Protein AF-A0A7V3UX97-F1 (afdb_monomer)

Radius of gyration: 17.57 Å; Cα contacts (8 Å, |Δi|>4): 467; chains: 1; bounding box: 48×32×50 Å

Foldseek 3Di:
DADLVLLLQLLLQLLLLLLQQLLLLVLCCQLPVNDPDQLVSLLSNLVSQLVSCVRRCVPNVSQLFLLSLVVCCVPPCVSRPPVSSVSNLNSSLNSNLVSLVVSCVVCVVSLCVSQVPDVVRHAAQDQQVCSSLCSQAKAFQGCVQQNGDPRSCVVADLVNLLQLLLVLLVQLSVLLCLLPPPVNPVRPVVVPCSSSVSSVSSSVSCVPSCNGINRLLGLSSHVSSLVVSCVVRNNVCSPPRSVNNRSCSSVPSND

Solvent-accessible surface area (backbone atoms only — not comparable to full-atom values): 12313 Å² total; per-residue (Å²): 130,72,55,70,70,60,28,22,52,28,20,15,52,23,13,19,44,31,34,36,44,31,31,45,38,42,39,37,37,71,55,70,57,74,48,99,47,65,62,59,44,19,44,46,34,10,52,25,42,15,52,18,28,67,74,20,26,93,62,53,63,41,54,52,24,47,32,50,42,50,49,35,27,72,78,36,38,91,82,34,45,64,90,48,46,64,47,45,43,51,12,15,29,52,10,10,34,54,17,32,54,50,48,45,70,74,40,45,69,53,47,52,50,41,27,63,71,36,87,75,59,53,48,66,47,41,91,52,22,50,63,82,40,52,41,41,24,63,41,63,26,16,38,93,78,56,40,66,49,73,74,24,45,71,75,36,47,71,68,55,39,34,50,45,29,25,52,47,20,48,54,52,51,52,47,50,52,52,45,69,33,88,84,40,81,84,33,56,57,92,75,66,42,44,43,52,52,49,8,48,51,50,19,55,41,29,63,66,34,20,62,47,29,48,46,51,49,16,30,25,56,25,53,22,13,16,56,50,37,26,75,73,47,25,31,49,37,39,53,40,16,82,86,64,69,52,54,58,42,45,42,61,30,32,94

Mean predicted aligned error: 2.73 Å

Nearest PDB structures (foldseek):
  1fx8-assembly1_A  TM=9.623E-01  e=8.213E-15  Escherichia coli
  1ldf-assembly1_A  TM=9.628E-01  e=3.311E-14  Escherichia coli
  8amw-assembly1_C  TM=9.244E-01  e=2.716E-12  Homo sapiens
  3c02-assembly1_A  TM=9.271E-01  e=6.269E-10  unclassified
  8ofx-assembly1_A  TM=9.090E-01  e=3.340E-10  Trypanosoma brucei brucei

Sequence (255 aa):
MPSPALVLLAEAMGTYILCFFGPGAVAVAVLVGGHAGLWQVASVWGFAIAIAIYAVGAISGGHLNPAVTLSMAVYRPWACPPRRVPVYVCGQVIGGVLAALTLLVLFEPTCRDFEARHVPPILRGQPGSQLSAMWFGEYFPNPAIYGTDEVAFSKVTPATAFAAEGIGTGILLFSIFALTDPRNRLSPSRYRLEPLFIGFTVSIIISIVGPLTQAGLNPARDFAPRLVAYWAGWGTIAIPGPRGCEWWIYILAPL

pLDDT: mean 96.73, std 3.02, range [77.69, 98.88]

Secondary structure (DSSP, 8-state):
---HHHHHHHHHHHHHHHHHHHHHHHHHHHHH---SSHHHHHHHHHHHHHHHHHHHHHHH----SHHHHHHHHHH-TTTS-GGGHHHHHHHHHHHHHHHHHHHHHHHHHHHHHHHHHSSSPP-TTSTTTHHHHTTTS--SS-HHHH-SSHHHHTTS-HHHHHHHHHHHHHHHHHHHHHHT-TT-TTSGGGGT-HHHHHHHHHHHHHHHHHHHH-----HHHHHHHHHHHIIIIIGGGTTT-TTSS-TTHHHHTT-

Structure (mmCIF, N/CA/C/O backbone):
data_AF-A0A7V3UX97-F1
#
_entry.id   AF-A0A7V3UX97-F1
#
loop_
_atom_site.group_PDB
_atom_site.id
_atom_site.type_symbol
_atom_site.label_atom_id
_atom_site.label_alt_id
_atom_site.label_comp_id
_atom_site.label_asym_id
_atom_site.label_entity_id
_atom_site.label_seq_id
_atom_site.pdbx_PDB_ins_code
_atom_site.Cartn_x
_atom_site.Cartn_y
_atom_site.Cartn_z
_atom_site.occupancy
_atom_site.B_iso_or_equiv
_atom_site.auth_seq_id
_atom_site.auth_comp_id
_atom_site.auth_asym_id
_atom_site.auth_atom_id
_atom_site.pdbx_PDB_model_num
ATOM 1 N N . MET A 1 1 ? 10.689 2.815 -26.417 1.00 77.69 1 MET A N 1
ATOM 2 C CA . MET A 1 1 ? 9.876 3.030 -25.198 1.00 77.69 1 MET A CA 1
ATOM 3 C C . MET A 1 1 ? 8.413 3.127 -25.591 1.00 77.69 1 MET A C 1
ATOM 5 O O . MET A 1 1 ? 8.138 3.836 -26.553 1.00 77.69 1 MET A O 1
ATOM 9 N N . PRO A 1 2 ? 7.496 2.472 -24.866 1.00 91.12 2 PRO A N 1
ATOM 10 C CA . PRO A 1 2 ? 6.059 2.581 -25.118 1.00 91.12 2 PRO A CA 1
ATOM 11 C C .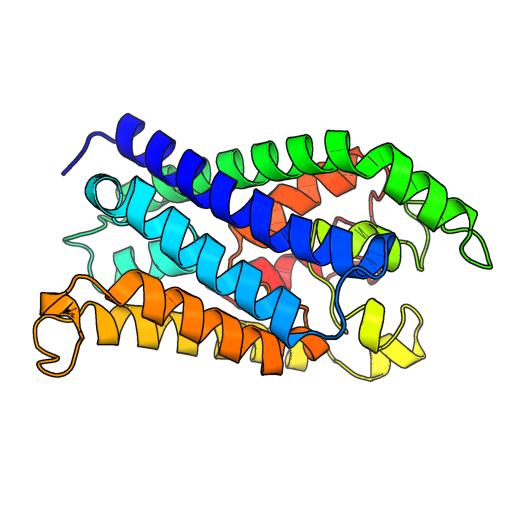 PRO A 1 2 ? 5.521 4.013 -24.995 1.00 91.12 2 PRO A C 1
ATOM 13 O O . PRO A 1 2 ? 6.172 4.889 -24.401 1.00 91.12 2 PRO A O 1
ATOM 16 N N . SER A 1 3 ? 4.343 4.257 -25.577 1.00 96.56 3 SER A N 1
ATOM 17 C CA . SER A 1 3 ? 3.670 5.558 -25.513 1.00 96.56 3 SER A CA 1
ATOM 18 C C . SER A 1 3 ? 3.237 5.887 -24.073 1.00 96.56 3 SER A C 1
ATOM 20 O O . SER A 1 3 ? 2.966 4.969 -23.296 1.00 96.56 3 SER A O 1
ATOM 22 N N . PRO A 1 4 ? 3.150 7.175 -23.686 1.00 97.06 4 PRO A N 1
ATOM 23 C CA . PRO A 1 4 ? 2.702 7.561 -22.345 1.00 97.06 4 PRO A CA 1
ATOM 24 C C . PRO A 1 4 ? 1.322 7.005 -21.972 1.00 97.06 4 PRO A C 1
ATOM 26 O O . PRO A 1 4 ? 1.138 6.557 -20.848 1.00 97.06 4 PRO A O 1
ATOM 29 N N . ALA A 1 5 ? 0.380 6.968 -22.920 1.00 97.75 5 ALA A N 1
ATOM 30 C CA . ALA A 1 5 ? -0.960 6.428 -22.686 1.00 97.75 5 ALA A CA 1
ATOM 31 C C . ALA A 1 5 ? -0.935 4.926 -22.359 1.00 97.75 5 ALA A C 1
ATOM 33 O O . ALA A 1 5 ? -1.621 4.480 -21.444 1.00 97.75 5 ALA A O 1
ATOM 34 N N . LEU A 1 6 ? -0.101 4.153 -23.064 1.00 97.62 6 LEU A N 1
ATOM 35 C CA . LEU A 1 6 ? 0.031 2.719 -22.816 1.00 97.62 6 LEU A CA 1
ATOM 36 C C . LEU A 1 6 ? 0.717 2.437 -21.470 1.00 97.62 6 LEU A C 1
ATOM 38 O O . LEU A 1 6 ? 0.320 1.515 -20.766 1.00 97.62 6 LEU A O 1
ATOM 42 N N . VAL A 1 7 ? 1.701 3.257 -21.083 1.00 98.25 7 VAL A N 1
ATOM 43 C CA . VAL A 1 7 ? 2.326 3.193 -19.750 1.00 98.25 7 VAL A CA 1
ATOM 44 C C . VAL A 1 7 ? 1.316 3.518 -18.652 1.00 98.25 7 VAL A C 1
ATOM 46 O O . VAL A 1 7 ? 1.254 2.792 -17.667 1.00 98.25 7 VAL A O 1
ATOM 49 N N . LEU A 1 8 ? 0.508 4.566 -18.827 1.00 98.62 8 LEU A N 1
ATOM 50 C CA . LEU A 1 8 ? -0.530 4.940 -17.866 1.00 98.62 8 LEU A CA 1
ATOM 51 C C . LEU A 1 8 ? -1.528 3.798 -17.654 1.00 98.62 8 LEU A C 1
ATOM 53 O O . LEU A 1 8 ? -1.833 3.465 -16.513 1.00 98.62 8 LEU A O 1
ATOM 57 N N . LEU A 1 9 ? -1.994 3.172 -18.740 1.00 98.56 9 LEU A N 1
ATOM 58 C CA . LEU A 1 9 ? -2.912 2.034 -18.669 1.00 98.56 9 LEU A CA 1
ATOM 59 C C . LEU A 1 9 ? -2.271 0.814 -17.994 1.00 98.56 9 LEU A C 1
ATOM 61 O O . LEU A 1 9 ? -2.909 0.166 -17.170 1.00 98.56 9 LEU A O 1
ATOM 65 N N . ALA A 1 10 ? -1.014 0.512 -18.325 1.00 98.69 10 ALA A N 1
ATOM 66 C CA . ALA A 1 10 ? -0.259 -0.577 -17.714 1.00 98.69 10 ALA A CA 1
ATOM 67 C C . ALA A 1 10 ? -0.088 -0.372 -16.202 1.00 98.69 10 ALA A C 1
ATOM 69 O O . ALA A 1 10 ? -0.387 -1.271 -15.421 1.00 98.69 10 ALA A O 1
ATOM 70 N N . GLU A 1 11 ? 0.325 0.819 -15.774 1.00 98.75 11 GLU A N 1
ATOM 71 C CA . GLU A 1 11 ? 0.465 1.145 -14.354 1.00 98.75 11 GLU A CA 1
ATOM 72 C C . GLU A 1 11 ? -0.887 1.148 -13.630 1.00 98.75 11 GLU A C 1
ATOM 74 O O . GLU A 1 11 ? -0.979 0.627 -12.523 1.00 98.75 11 GLU A O 1
ATOM 79 N N . ALA A 1 12 ? -1.958 1.634 -14.267 1.00 98.88 12 ALA A N 1
ATOM 80 C CA . ALA A 1 12 ? -3.304 1.554 -13.706 1.00 98.88 12 ALA A CA 1
ATOM 81 C C . ALA A 1 12 ? -3.776 0.107 -13.522 1.00 98.88 12 ALA A C 1
ATOM 83 O O . ALA A 1 12 ? -4.265 -0.242 -12.451 1.00 98.88 12 ALA A O 1
ATOM 84 N N . MET A 1 13 ? -3.589 -0.757 -14.521 1.00 98.81 13 MET A N 1
ATOM 85 C CA . MET A 1 13 ? -3.980 -2.166 -14.430 1.00 98.81 13 MET A CA 1
ATOM 86 C C . MET A 1 13 ? -3.144 -2.926 -13.392 1.00 98.81 13 MET A C 1
ATOM 88 O O . MET A 1 13 ? 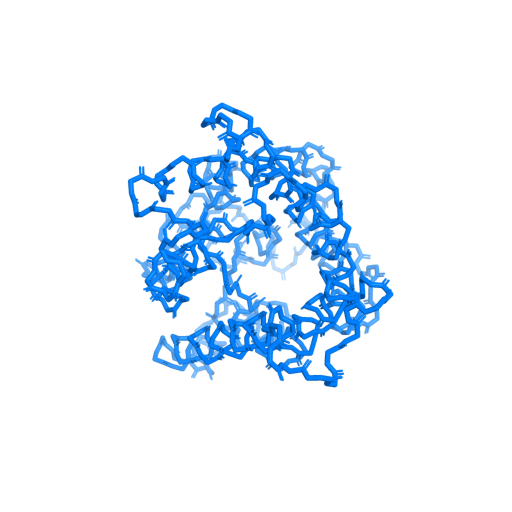-3.684 -3.674 -12.581 1.00 98.81 13 MET A O 1
ATOM 92 N N . GLY A 1 14 ? -1.825 -2.722 -13.377 1.00 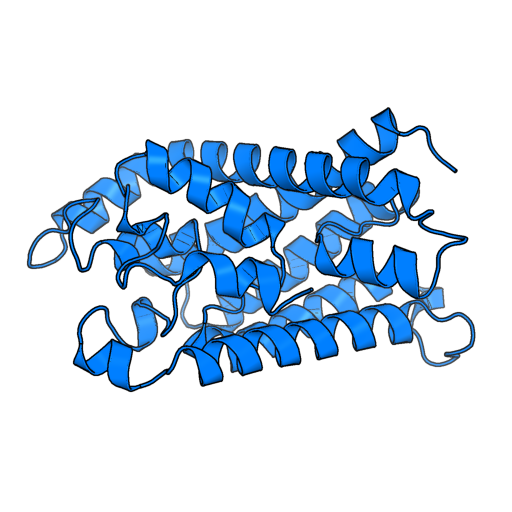98.75 14 GLY A N 1
ATOM 93 C CA . GLY A 1 14 ? -0.949 -3.386 -12.416 1.00 98.75 14 GLY A CA 1
ATOM 94 C C . GLY A 1 14 ? -1.216 -2.933 -10.978 1.00 98.75 14 GLY A C 1
ATOM 95 O O . GLY A 1 14 ? -1.338 -3.771 -10.084 1.00 98.75 14 GLY A O 1
ATOM 96 N N . THR A 1 15 ? -1.387 -1.628 -10.740 1.00 98.81 15 THR A N 1
ATOM 97 C CA . THR A 1 15 ? -1.727 -1.125 -9.403 1.00 98.81 15 THR A CA 1
ATOM 98 C C . THR A 1 15 ? -3.155 -1.496 -9.002 1.00 98.81 15 THR A C 1
ATOM 100 O O . THR A 1 15 ? -3.387 -1.729 -7.818 1.00 98.81 15 THR A O 1
ATOM 103 N N . TYR A 1 16 ? -4.088 -1.649 -9.951 1.00 98.88 16 TYR A N 1
ATOM 104 C CA . TYR A 1 16 ? -5.406 -2.228 -9.676 1.00 98.88 16 TYR A CA 1
ATOM 105 C C . TYR A 1 16 ? -5.286 -3.659 -9.142 1.00 98.88 16 TYR A C 1
ATOM 107 O O . TYR A 1 16 ? -5.823 -3.951 -8.081 1.00 98.88 16 TYR A O 1
ATOM 115 N N . ILE A 1 17 ? -4.538 -4.539 -9.820 1.00 98.75 17 ILE A N 1
ATOM 116 C CA . ILE A 1 17 ? -4.325 -5.932 -9.378 1.00 98.75 17 ILE A CA 1
ATOM 117 C C . ILE A 1 17 ? -3.728 -5.958 -7.965 1.00 98.75 17 ILE A C 1
ATOM 119 O O . ILE A 1 17 ? -4.236 -6.654 -7.085 1.00 98.75 17 ILE A O 1
ATOM 123 N N . LEU A 1 18 ? -2.688 -5.152 -7.734 1.00 97.62 18 LEU A N 1
ATOM 124 C CA . LEU A 1 18 ? -2.052 -4.992 -6.428 1.00 97.62 18 LEU A CA 1
ATOM 125 C C . LEU A 1 18 ? -3.055 -4.565 -5.341 1.00 97.62 18 LEU A C 1
ATOM 127 O O . LEU A 1 18 ? -3.148 -5.208 -4.296 1.00 97.62 18 LEU A O 1
ATOM 131 N N . CYS A 1 19 ? -3.806 -3.490 -5.593 1.00 98.31 19 CYS A N 1
ATOM 132 C CA . CYS A 1 19 ? -4.729 -2.888 -4.630 1.00 98.31 19 CYS A CA 1
ATOM 133 C C . CYS A 1 19 ? -6.081 -3.607 -4.542 1.00 98.31 19 CYS A C 1
ATOM 135 O O . CYS A 1 19 ? -6.883 -3.282 -3.674 1.00 98.31 19 CYS A O 1
ATOM 137 N N . PHE A 1 20 ? -6.355 -4.575 -5.412 1.00 98.62 20 PHE A N 1
ATOM 138 C CA . PHE A 1 20 ? -7.520 -5.442 -5.299 1.00 98.62 20 PHE A CA 1
ATOM 139 C C . PHE A 1 20 ? -7.207 -6.626 -4.382 1.00 98.62 20 PHE A C 1
ATOM 141 O O . PHE A 1 20 ? -7.901 -6.858 -3.396 1.00 98.62 20 PHE A O 1
ATOM 148 N N . PHE A 1 21 ? -6.125 -7.356 -4.662 1.00 98.50 21 PHE A N 1
ATOM 149 C CA . PHE A 1 21 ? -5.797 -8.560 -3.899 1.00 98.50 21 PHE A CA 1
ATOM 150 C C . PHE A 1 21 ? -5.221 -8.258 -2.519 1.00 98.50 21 PHE A C 1
ATOM 152 O O . PHE A 1 21 ? -5.607 -8.905 -1.550 1.00 98.50 21 PHE A O 1
ATOM 159 N N . GLY A 1 22 ? -4.315 -7.287 -2.411 1.00 97.19 22 GLY A N 1
ATOM 160 C CA . GLY A 1 22 ? -3.662 -6.974 -1.145 1.00 97.19 22 GLY A CA 1
ATOM 161 C C . GLY A 1 22 ? -4.640 -6.454 -0.081 1.00 97.19 22 GLY A C 1
ATOM 162 O O . GLY A 1 22 ? -4.853 -7.121 0.934 1.00 97.19 22 GLY A O 1
ATOM 163 N N . PRO A 1 23 ? -5.292 -5.301 -0.305 1.00 97.50 23 PRO A N 1
ATOM 164 C CA . PRO A 1 23 ? -6.295 -4.761 0.608 1.00 97.50 23 PRO A CA 1
ATOM 165 C C . PRO A 1 23 ? -7.519 -5.685 0.751 1.00 97.50 23 PRO A C 1
ATOM 167 O O . PRO A 1 23 ? -8.067 -5.810 1.844 1.00 97.50 23 PRO A O 1
ATOM 170 N N . GLY A 1 24 ? -7.881 -6.442 -0.294 1.00 98.06 24 GLY A N 1
ATOM 171 C CA . GLY A 1 24 ? -8.880 -7.511 -0.205 1.00 98.06 24 GLY A CA 1
ATOM 172 C C . GLY A 1 24 ? -8.503 -8.617 0.790 1.00 98.06 24 GLY A C 1
ATOM 173 O O . GLY A 1 24 ? -9.351 -9.057 1.562 1.00 98.06 24 GLY A O 1
ATOM 174 N N . ALA A 1 25 ? -7.231 -9.027 0.857 1.00 98.06 25 ALA A N 1
ATOM 175 C CA . ALA A 1 25 ? -6.757 -9.978 1.867 1.00 98.06 25 ALA A CA 1
ATOM 176 C C . ALA A 1 25 ? -6.853 -9.409 3.291 1.00 98.06 25 ALA A C 1
ATOM 178 O O . ALA A 1 25 ? -7.183 -10.133 4.229 1.00 98.06 25 ALA A O 1
ATOM 179 N N . VAL A 1 26 ? -6.620 -8.103 3.462 1.00 98.00 26 VAL A N 1
ATOM 180 C CA . VAL A 1 26 ? -6.825 -7.424 4.754 1.00 98.00 26 VAL A CA 1
ATOM 181 C C . VAL A 1 26 ? -8.312 -7.402 5.116 1.00 98.00 26 VAL A C 1
ATOM 183 O O . VAL A 1 26 ? -8.661 -7.721 6.250 1.00 98.00 26 VAL A O 1
ATOM 186 N N . ALA A 1 27 ? -9.199 -7.116 4.159 1.00 98.00 27 ALA A N 1
ATOM 187 C CA . ALA A 1 27 ? -10.646 -7.170 4.366 1.00 98.00 27 ALA A CA 1
ATOM 188 C C . ALA A 1 27 ? -11.097 -8.567 4.812 1.00 98.00 27 ALA A C 1
ATOM 190 O O . ALA A 1 27 ? -11.849 -8.704 5.774 1.00 98.00 27 ALA A O 1
ATOM 191 N N . VAL A 1 28 ? -10.583 -9.617 4.166 1.00 98.12 28 VAL A N 1
ATOM 192 C CA . VAL A 1 28 ? -10.862 -11.008 4.543 1.00 98.12 28 VAL A CA 1
ATOM 193 C C . VAL A 1 28 ? -10.316 -11.336 5.938 1.00 98.12 28 VAL A C 1
ATOM 195 O O . VAL A 1 28 ? -11.004 -11.987 6.726 1.00 98.12 28 VAL A O 1
ATOM 198 N N . ALA A 1 29 ? -9.114 -10.868 6.285 1.00 97.69 29 ALA A N 1
ATOM 199 C CA . ALA A 1 29 ? -8.552 -11.060 7.623 1.00 97.69 29 ALA A CA 1
ATOM 200 C C . ALA A 1 29 ? -9.423 -10.407 8.705 1.00 97.69 29 ALA A C 1
ATOM 202 O O . ALA A 1 29 ? -9.753 -11.045 9.700 1.00 97.69 29 ALA A O 1
ATOM 203 N N . VAL A 1 30 ? -9.788 -9.139 8.504 1.00 96.75 30 VAL A N 1
ATOM 204 C CA . VAL A 1 30 ? -10.392 -8.294 9.540 1.00 96.75 30 VAL A CA 1
ATOM 205 C C . VAL A 1 30 ? -11.899 -8.505 9.640 1.00 96.75 30 VAL A C 1
ATOM 207 O O 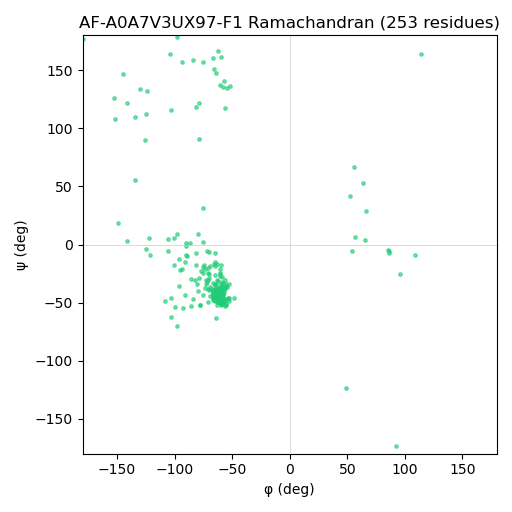. VAL A 1 30 ? -12.420 -8.677 10.737 1.00 96.75 30 VAL A O 1
ATOM 210 N N . LEU A 1 31 ? -12.609 -8.510 8.511 1.00 97.00 31 LEU A N 1
ATOM 211 C CA . LEU A 1 31 ? -14.073 -8.486 8.511 1.00 97.00 31 LEU A CA 1
ATOM 212 C C . LEU A 1 31 ? -14.688 -9.872 8.731 1.00 97.00 31 LEU A C 1
ATOM 214 O O . LEU A 1 31 ? -15.776 -9.977 9.294 1.00 97.00 31 LEU A O 1
ATOM 218 N N . VAL A 1 32 ? -14.009 -10.935 8.282 1.00 95.12 32 VAL A N 1
ATOM 219 C CA . VAL A 1 32 ? -14.537 -12.313 8.350 1.00 95.12 32 VAL A CA 1
ATOM 220 C C . VAL A 1 32 ? -13.622 -13.304 9.067 1.00 95.12 32 VAL A C 1
ATOM 222 O O . VAL A 1 32 ? -14.014 -14.454 9.242 1.00 95.12 32 VAL A O 1
ATOM 225 N N . GLY A 1 33 ? -12.418 -12.901 9.490 1.00 94.31 33 GLY A N 1
ATOM 226 C CA . GLY A 1 33 ? -11.480 -13.808 10.160 1.00 94.31 33 GLY A CA 1
ATOM 227 C C . GLY A 1 33 ? -10.952 -14.925 9.252 1.00 94.31 33 GLY A C 1
ATOM 228 O O . GLY A 1 33 ? -10.642 -16.013 9.729 1.00 94.31 33 GLY A O 1
ATOM 229 N N . GLY A 1 34 ? -10.864 -14.691 7.937 1.00 92.69 34 GLY A N 1
ATOM 230 C CA . GLY A 1 34 ? -10.537 -15.721 6.938 1.00 92.69 34 GLY A CA 1
ATOM 231 C C . GLY A 1 34 ? -9.061 -16.137 6.878 1.00 92.69 34 GLY A C 1
ATOM 232 O O . GLY A 1 34 ? -8.683 -16.953 6.035 1.00 92.69 34 GLY A O 1
ATOM 233 N N . HIS A 1 35 ? -8.214 -15.588 7.750 1.00 93.31 35 HIS A N 1
ATOM 234 C CA . HIS A 1 35 ? -6.785 -15.877 7.816 1.00 93.31 35 HIS A CA 1
ATOM 235 C C . HIS A 1 35 ? -6.368 -16.211 9.256 1.00 93.31 35 HIS A C 1
ATOM 237 O O . HIS A 1 35 ? -6.717 -15.510 10.198 1.00 93.31 35 HIS A O 1
ATOM 243 N N . ALA A 1 36 ? -5.583 -17.275 9.408 1.00 89.12 36 ALA A N 1
ATOM 244 C CA . ALA A 1 36 ? -4.976 -17.731 10.654 1.00 89.12 36 ALA A CA 1
ATOM 245 C C . ALA A 1 36 ? -3.844 -16.816 11.155 1.00 89.12 36 ALA A C 1
ATOM 247 O O . ALA A 1 36 ? -3.500 -16.866 12.333 1.00 89.12 36 ALA A O 1
ATOM 248 N N . GLY A 1 37 ? -3.240 -15.991 10.291 1.00 93.88 37 GLY A N 1
ATOM 249 C CA . GLY A 1 37 ? -2.226 -15.031 10.722 1.00 93.88 37 GLY A CA 1
ATOM 250 C C . GLY A 1 37 ? -1.653 -14.157 9.610 1.00 93.88 37 GLY A C 1
ATOM 251 O O . GLY A 1 37 ? -1.957 -14.324 8.426 1.00 93.88 37 GLY A O 1
ATOM 252 N N . LEU A 1 38 ? -0.770 -13.235 10.008 1.00 96.12 38 LEU A N 1
ATOM 253 C CA . LEU A 1 38 ? -0.202 -12.204 9.133 1.00 96.12 38 LEU A CA 1
ATOM 254 C C . LEU A 1 38 ? 0.532 -12.773 7.910 1.00 96.12 38 LEU A C 1
ATOM 256 O O . LEU A 1 38 ? 0.466 -12.179 6.839 1.00 96.12 38 LEU A O 1
ATOM 260 N N . TRP A 1 39 ? 1.173 -13.941 8.033 1.00 97.50 39 TRP A N 1
ATOM 261 C CA . TRP A 1 39 ? 1.880 -14.572 6.913 1.00 97.50 39 TRP A CA 1
ATOM 262 C C . TRP A 1 39 ? 0.972 -14.862 5.709 1.00 97.50 39 TRP A C 1
ATOM 264 O O . TRP A 1 39 ? 1.406 -14.719 4.567 1.00 97.50 39 TRP A O 1
ATOM 274 N N . GLN A 1 40 ? -0.291 -15.241 5.929 1.00 97.56 40 GLN A N 1
ATOM 275 C CA . GLN A 1 40 ? -1.218 -15.514 4.824 1.00 97.56 40 GLN A CA 1
ATOM 276 C C . GLN A 1 40 ? -1.582 -14.233 4.079 1.00 97.56 40 GLN A C 1
ATOM 278 O O . GLN A 1 40 ? -1.517 -14.212 2.852 1.00 97.56 40 GLN A O 1
ATOM 283 N N . VAL A 1 41 ? -1.873 -13.156 4.813 1.00 97.69 41 VAL A N 1
ATOM 284 C CA . VAL A 1 41 ? -2.102 -11.827 4.229 1.00 97.69 41 VAL A CA 1
ATOM 285 C C . VAL A 1 41 ? -0.862 -11.390 3.446 1.00 97.69 41 VAL A C 1
ATOM 287 O O . VAL A 1 41 ? -0.958 -11.068 2.264 1.00 97.69 41 VAL A O 1
ATOM 290 N N . ALA A 1 42 ? 0.317 -11.467 4.069 1.00 98.25 42 ALA A N 1
ATOM 291 C CA . ALA A 1 42 ? 1.593 -11.109 3.458 1.00 98.25 42 ALA A CA 1
ATOM 292 C C . ALA A 1 42 ? 1.886 -11.906 2.175 1.00 98.25 42 ALA A C 1
ATOM 294 O O . ALA A 1 42 ? 2.338 -11.338 1.185 1.00 98.25 42 ALA A O 1
ATOM 295 N N . SER A 1 43 ? 1.575 -13.204 2.162 1.00 98.31 43 SER A N 1
ATOM 296 C CA . SER A 1 43 ? 1.747 -14.062 0.986 1.00 98.31 43 SER A CA 1
ATOM 297 C C . SER A 1 43 ? 0.833 -13.643 -0.166 1.00 98.31 43 SER A C 1
ATOM 299 O O . SER A 1 43 ? 1.285 -13.587 -1.309 1.00 98.31 43 SER A O 1
ATOM 301 N N . VAL A 1 44 ? -0.436 -13.306 0.112 1.00 98.31 44 VAL A N 1
ATOM 302 C CA . VAL A 1 44 ? -1.361 -12.804 -0.922 1.00 98.31 44 VAL A CA 1
ATOM 303 C C . VAL A 1 44 ? -0.832 -11.508 -1.535 1.00 98.31 44 VAL A C 1
ATOM 305 O O . VAL A 1 44 ? -0.824 -11.385 -2.759 1.00 98.31 44 VAL A O 1
ATOM 308 N N . TRP A 1 45 ? -0.306 -10.590 -0.717 1.00 97.75 45 TRP A N 1
ATOM 309 C CA . TRP A 1 45 ? 0.376 -9.385 -1.203 1.00 97.75 45 TRP A CA 1
ATOM 310 C C . TRP A 1 45 ? 1.540 -9.713 -2.139 1.00 97.75 45 TRP A C 1
ATOM 312 O O . TRP A 1 45 ? 1.617 -9.168 -3.242 1.00 97.75 45 TRP A O 1
ATOM 322 N N . GLY A 1 46 ? 2.424 -10.627 -1.736 1.00 98.31 46 GLY A N 1
ATOM 323 C CA . GLY A 1 46 ? 3.565 -11.022 -2.556 1.00 98.31 46 GLY A CA 1
ATOM 324 C C . GLY A 1 46 ? 3.166 -11.615 -3.903 1.00 98.31 46 GLY A C 1
ATOM 325 O O . GLY A 1 46 ? 3.683 -11.200 -4.942 1.00 98.31 46 GLY A O 1
ATOM 326 N N . PHE A 1 47 ? 2.210 -12.545 -3.914 1.00 98.62 47 PHE A N 1
ATOM 327 C CA . PHE A 1 47 ? 1.724 -13.132 -5.162 1.00 98.62 47 PHE A CA 1
ATOM 328 C C . PHE A 1 47 ? 1.003 -12.109 -6.044 1.00 98.62 47 PHE A C 1
ATOM 330 O O . PHE A 1 47 ? 1.214 -12.110 -7.256 1.00 98.62 47 PHE A O 1
ATOM 337 N N . ALA A 1 48 ? 0.218 -11.200 -5.462 1.00 98.50 48 ALA A N 1
ATOM 338 C CA . ALA A 1 48 ? -0.446 -10.132 -6.204 1.00 98.50 48 ALA A CA 1
ATOM 339 C C . ALA A 1 48 ? 0.559 -9.216 -6.916 1.00 98.50 48 ALA A C 1
ATOM 341 O O . ALA A 1 48 ? 0.379 -8.909 -8.094 1.00 98.50 48 ALA A O 1
ATOM 342 N N . ILE A 1 49 ? 1.646 -8.836 -6.235 1.00 98.44 49 ILE A N 1
ATOM 343 C CA . ILE A 1 49 ? 2.740 -8.048 -6.822 1.00 98.44 49 ILE A CA 1
ATOM 344 C C . ILE A 1 49 ? 3.375 -8.798 -7.990 1.00 98.44 49 ILE A C 1
ATOM 346 O O . ILE A 1 49 ? 3.530 -8.229 -9.071 1.00 98.44 49 ILE A O 1
ATOM 350 N N . ALA A 1 50 ? 3.712 -10.074 -7.795 1.00 98.56 50 ALA A N 1
ATOM 351 C CA . ALA A 1 50 ? 4.323 -10.884 -8.840 1.00 98.56 50 ALA A CA 1
ATOM 352 C C . ALA A 1 50 ? 3.419 -10.967 -10.080 1.00 98.56 50 ALA A C 1
ATOM 354 O O . ALA A 1 50 ? 3.872 -10.688 -11.189 1.00 98.56 50 ALA A O 1
ATOM 355 N N . ILE A 1 51 ? 2.131 -11.278 -9.891 1.00 98.56 51 ILE A N 1
ATOM 356 C CA . ILE A 1 51 ? 1.129 -11.347 -10.965 1.00 98.56 51 ILE A CA 1
ATOM 357 C C . ILE A 1 51 ? 1.004 -9.999 -11.678 1.00 98.56 51 ILE A C 1
ATOM 359 O O . ILE A 1 51 ? 1.024 -9.955 -12.907 1.00 98.56 51 ILE A O 1
ATOM 363 N N . ALA A 1 52 ? 0.916 -8.899 -10.929 1.00 98.62 52 ALA A N 1
ATOM 364 C CA . ALA A 1 52 ? 0.792 -7.566 -11.501 1.00 98.62 52 ALA A CA 1
ATOM 365 C C . ALA A 1 52 ? 2.011 -7.205 -12.364 1.00 98.62 52 ALA A C 1
ATOM 367 O O . ALA A 1 52 ? 1.853 -6.774 -13.507 1.00 98.62 52 ALA A O 1
ATOM 368 N N . ILE A 1 53 ? 3.228 -7.449 -11.870 1.00 98.62 53 ILE A N 1
ATOM 369 C CA . ILE A 1 53 ? 4.461 -7.209 -12.631 1.00 98.62 53 ILE A CA 1
ATOM 370 C C . ILE A 1 53 ? 4.526 -8.125 -13.860 1.00 98.62 53 ILE A C 1
ATOM 372 O O . ILE A 1 53 ? 4.876 -7.650 -14.939 1.00 98.62 53 ILE A O 1
ATOM 376 N N . TYR A 1 54 ? 4.158 -9.405 -13.756 1.00 98.38 54 TYR A N 1
ATOM 377 C CA . TYR A 1 54 ? 4.097 -10.289 -14.926 1.00 98.38 54 TYR A CA 1
ATOM 378 C C . TYR A 1 54 ? 3.102 -9.794 -15.982 1.00 98.38 54 TYR A C 1
ATOM 380 O O . TYR A 1 54 ? 3.392 -9.882 -17.175 1.00 98.38 54 TYR A O 1
ATOM 388 N N . ALA A 1 55 ? 1.963 -9.243 -15.560 1.00 98.25 55 ALA A N 1
ATOM 389 C CA . ALA A 1 55 ? 0.923 -8.762 -16.461 1.00 98.25 55 ALA A CA 1
ATOM 390 C C . ALA A 1 55 ? 1.335 -7.502 -17.238 1.00 98.25 55 ALA A C 1
ATOM 392 O O . ALA A 1 55 ? 1.005 -7.378 -18.417 1.00 98.25 55 ALA A O 1
ATOM 393 N N . VAL A 1 56 ? 2.049 -6.563 -16.602 1.00 98.31 56 VAL A N 1
ATOM 394 C CA . VAL A 1 56 ? 2.283 -5.227 -17.189 1.00 98.31 56 VAL A CA 1
ATOM 395 C C . VAL A 1 56 ? 3.756 -4.852 -17.372 1.00 98.31 56 VAL A C 1
ATOM 397 O O . VAL A 1 56 ? 4.073 -3.864 -18.040 1.00 98.31 56 VAL A O 1
ATOM 400 N N . GLY A 1 57 ? 4.679 -5.655 -16.840 1.00 96.94 57 GLY A N 1
ATOM 401 C CA . GLY A 1 57 ? 6.116 -5.381 -16.813 1.00 96.94 57 GLY A CA 1
ATOM 402 C C . GLY A 1 57 ? 6.745 -5.218 -18.195 1.00 96.94 57 GLY A C 1
ATOM 403 O O . GLY A 1 57 ? 7.607 -4.363 -18.377 1.00 96.94 57 GLY A O 1
ATOM 404 N N . ALA A 1 58 ? 6.261 -5.951 -19.201 1.00 95.94 58 ALA A N 1
ATOM 405 C CA . ALA A 1 58 ? 6.726 -5.815 -20.586 1.00 95.94 58 ALA A CA 1
ATOM 406 C C . ALA A 1 58 ? 6.387 -4.448 -21.221 1.00 95.94 58 ALA A C 1
ATOM 408 O O . ALA A 1 58 ? 6.971 -4.082 -22.242 1.00 95.94 58 ALA A O 1
ATOM 409 N N . ILE A 1 59 ? 5.453 -3.698 -20.628 1.00 97.56 59 ILE A N 1
ATOM 410 C CA . ILE A 1 59 ? 4.980 -2.402 -21.119 1.00 97.56 59 ILE A CA 1
ATOM 411 C C . ILE A 1 59 ? 5.597 -1.261 -20.306 1.00 97.56 59 ILE A C 1
ATOM 413 O O . ILE A 1 59 ? 6.311 -0.421 -20.853 1.00 97.56 59 ILE A O 1
ATOM 417 N N . SER A 1 60 ? 5.316 -1.189 -19.005 1.00 97.00 60 SER A N 1
ATOM 418 C CA . SER A 1 60 ? 5.745 -0.058 -18.170 1.00 97.00 60 SER A CA 1
ATOM 419 C C . SER A 1 60 ? 7.040 -0.318 -17.405 1.00 97.00 60 SER A C 1
ATOM 421 O O . SER A 1 60 ? 7.616 0.623 -16.865 1.00 97.00 60 SER A O 1
ATOM 423 N N . GLY A 1 61 ? 7.501 -1.570 -17.349 1.00 96.25 61 GLY A N 1
ATOM 424 C CA . GLY A 1 61 ? 8.484 -2.028 -16.366 1.00 96.25 61 GLY A CA 1
ATOM 425 C C . GLY A 1 61 ? 7.853 -2.479 -15.045 1.00 96.25 61 GLY A C 1
ATOM 426 O O . GLY A 1 61 ? 8.568 -3.014 -14.205 1.00 96.25 61 GLY A O 1
ATOM 427 N N . GLY A 1 62 ? 6.535 -2.308 -14.870 1.00 97.62 62 GLY A N 1
ATOM 428 C CA . GLY A 1 62 ? 5.799 -2.754 -13.687 1.00 97.62 62 GLY A CA 1
ATOM 429 C C . GLY A 1 62 ? 6.260 -2.047 -12.419 1.00 97.62 62 GLY A C 1
ATOM 430 O O . GLY A 1 62 ? 6.618 -2.712 -11.452 1.00 97.62 62 GLY A O 1
ATOM 431 N N . HIS A 1 63 ? 6.280 -0.708 -12.419 1.00 98.56 63 HIS A N 1
ATOM 432 C CA . HIS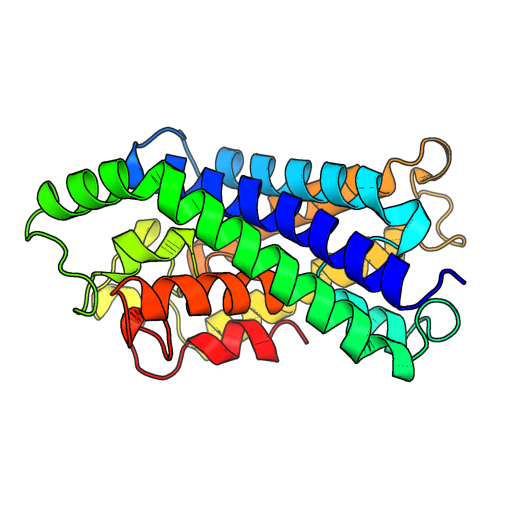 A 1 63 ? 6.719 0.040 -11.238 1.00 98.56 63 HIS A CA 1
ATOM 433 C C . HIS A 1 63 ? 5.690 -0.065 -10.115 1.00 98.56 63 HIS A C 1
ATOM 435 O O . HIS A 1 63 ? 6.045 -0.368 -8.980 1.00 98.56 63 HIS A O 1
ATOM 441 N N . LEU A 1 64 ? 4.420 0.194 -10.443 1.00 98.69 64 LEU A N 1
ATOM 442 C CA . LEU A 1 64 ? 3.224 0.025 -9.607 1.00 98.69 64 LEU A CA 1
ATOM 443 C C . LEU A 1 64 ? 3.244 0.775 -8.262 1.00 98.69 64 LEU A C 1
ATOM 445 O O . LEU A 1 64 ? 2.346 0.602 -7.437 1.00 98.69 64 LEU A O 1
ATOM 449 N N . ASN A 1 65 ? 4.268 1.598 -8.046 1.00 98.75 65 ASN A N 1
ATOM 450 C CA . ASN A 1 65 ? 4.616 2.265 -6.804 1.00 98.75 65 ASN A CA 1
ATOM 451 C C . ASN A 1 65 ? 5.366 3.578 -7.121 1.00 98.75 65 ASN A C 1
ATOM 453 O O . ASN A 1 65 ? 6.386 3.530 -7.821 1.00 98.75 65 ASN A O 1
ATOM 457 N N . PRO A 1 66 ? 4.926 4.739 -6.597 1.00 98.81 66 PRO A N 1
ATOM 458 C CA . PRO A 1 66 ? 5.623 6.011 -6.777 1.00 98.81 66 PRO A CA 1
ATOM 459 C C . PRO A 1 66 ? 7.085 6.006 -6.309 1.00 98.81 66 PRO A C 1
ATOM 461 O O . PRO A 1 66 ? 7.924 6.593 -6.988 1.00 98.81 66 PRO A O 1
ATOM 464 N N . ALA A 1 67 ? 7.420 5.300 -5.224 1.00 98.75 67 ALA A N 1
ATOM 465 C CA . ALA A 1 67 ? 8.797 5.163 -4.735 1.00 98.75 67 ALA A CA 1
ATOM 466 C C . ALA A 1 67 ? 9.683 4.363 -5.705 1.00 98.75 67 ALA A C 1
ATOM 468 O O . ALA A 1 67 ? 10.822 4.738 -6.000 1.00 98.75 67 ALA A O 1
ATOM 469 N N . VAL A 1 68 ? 9.140 3.293 -6.296 1.00 98.75 68 VAL A N 1
ATOM 470 C CA . VAL A 1 68 ? 9.827 2.537 -7.358 1.00 98.75 68 VAL A CA 1
ATOM 471 C C . VAL A 1 68 ? 10.009 3.416 -8.595 1.00 98.75 68 VAL A C 1
ATOM 473 O O . VAL A 1 68 ? 11.101 3.480 -9.151 1.00 98.75 68 VAL A O 1
ATOM 476 N N . THR A 1 69 ? 8.982 4.163 -9.002 1.00 98.75 69 THR A N 1
ATOM 477 C CA . THR A 1 69 ? 9.086 5.095 -10.133 1.00 98.75 69 THR A CA 1
ATOM 478 C C . THR A 1 69 ? 10.149 6.166 -9.908 1.00 98.75 69 THR A C 1
ATOM 480 O O . THR A 1 69 ? 10.950 6.421 -10.810 1.00 98.75 69 THR A O 1
ATOM 483 N N . LEU A 1 70 ? 10.176 6.787 -8.728 1.00 98.62 70 LEU A N 1
ATOM 484 C CA . LEU A 1 70 ? 11.138 7.836 -8.409 1.00 98.62 70 LEU A CA 1
ATOM 485 C C . LEU A 1 70 ? 12.566 7.283 -8.375 1.00 98.62 70 LEU A C 1
ATOM 487 O O . LEU A 1 70 ? 13.449 7.832 -9.032 1.00 98.62 70 LEU A O 1
ATOM 491 N N . SER A 1 71 ? 12.787 6.157 -7.697 1.00 98.38 71 SER A N 1
ATOM 492 C CA . SER A 1 71 ? 14.104 5.510 -7.658 1.00 98.38 71 SER A CA 1
ATOM 493 C C . SER A 1 71 ? 14.586 5.075 -9.046 1.00 98.38 71 SER A C 1
ATOM 495 O O . SER A 1 71 ? 15.750 5.287 -9.385 1.00 98.38 71 SER A O 1
ATOM 497 N N . MET A 1 72 ? 13.707 4.552 -9.907 1.00 98.31 72 MET A N 1
ATOM 498 C CA . MET A 1 72 ? 14.049 4.259 -11.303 1.00 98.31 72 MET A CA 1
ATOM 499 C C . MET A 1 72 ? 14.415 5.530 -12.072 1.00 98.31 72 MET A C 1
ATOM 501 O O . MET A 1 72 ? 15.362 5.508 -12.853 1.00 98.31 72 MET A O 1
ATOM 505 N N . ALA A 1 73 ? 13.724 6.646 -11.838 1.00 98.12 73 ALA A N 1
ATOM 506 C CA . ALA A 1 73 ? 14.056 7.919 -12.471 1.00 98.12 73 ALA A CA 1
ATOM 507 C C . ALA A 1 73 ? 15.408 8.491 -12.019 1.00 98.12 73 ALA A C 1
ATOM 509 O O . ALA A 1 73 ? 16.101 9.111 -12.826 1.00 98.12 73 ALA A O 1
ATOM 510 N N . VAL A 1 74 ? 15.803 8.254 -10.766 1.00 98.19 74 VAL A N 1
ATOM 511 C CA . VAL A 1 74 ? 17.092 8.690 -10.208 1.00 98.19 74 VAL A CA 1
ATOM 512 C C . VAL A 1 74 ? 18.239 7.786 -10.668 1.00 98.19 74 VAL A C 1
ATOM 514 O O . VAL A 1 74 ? 19.238 8.273 -11.192 1.00 98.19 74 VAL A O 1
ATOM 517 N N . TYR A 1 75 ? 18.103 6.468 -10.505 1.00 97.88 75 TYR A N 1
ATOM 518 C CA . TYR A 1 75 ? 19.207 5.518 -10.695 1.00 97.88 75 TYR A CA 1
ATOM 519 C C . TYR A 1 75 ? 19.252 4.876 -12.084 1.00 97.88 75 TYR A C 1
ATOM 521 O O . TYR A 1 75 ? 20.299 4.379 -12.500 1.00 97.88 75 TYR A O 1
ATOM 529 N N . ARG A 1 76 ? 18.130 4.858 -12.813 1.00 97.06 76 ARG A N 1
ATOM 530 C CA . ARG A 1 76 ? 18.015 4.310 -14.176 1.00 97.06 76 ARG A CA 1
ATOM 531 C C . ARG A 1 76 ? 17.227 5.261 -15.099 1.00 97.06 76 ARG A C 1
ATOM 533 O O . ARG A 1 76 ? 16.264 4.831 -15.742 1.00 97.06 76 ARG A O 1
ATOM 540 N N . PRO A 1 77 ? 17.637 6.540 -15.243 1.00 96.25 77 PRO A N 1
ATOM 541 C CA . PRO A 1 77 ? 16.910 7.542 -16.036 1.00 96.25 77 PRO A CA 1
ATOM 542 C C . PRO A 1 77 ? 16.762 7.170 -17.521 1.00 96.25 77 PRO A C 1
ATOM 544 O O . PRO A 1 77 ? 15.864 7.663 -18.204 1.00 96.25 77 PRO A O 1
ATOM 547 N N . TRP A 1 78 ? 17.621 6.282 -18.034 1.00 92.44 78 TRP A N 1
ATOM 548 C CA . TRP A 1 78 ? 17.499 5.728 -19.385 1.00 92.44 78 TRP A CA 1
ATOM 549 C C . TRP A 1 78 ? 16.307 4.775 -19.541 1.00 92.44 78 TRP A C 1
ATOM 551 O O . TRP A 1 78 ? 15.823 4.607 -20.655 1.00 92.44 78 TRP A O 1
ATOM 561 N N . ALA A 1 79 ? 15.843 4.142 -18.460 1.00 92.94 79 ALA A N 1
ATOM 562 C CA . ALA A 1 79 ? 14.659 3.286 -18.442 1.00 92.94 79 ALA A CA 1
ATOM 563 C C . ALA A 1 79 ? 13.403 4.097 -18.092 1.00 92.94 79 ALA A C 1
ATOM 565 O O . ALA A 1 79 ? 12.382 3.972 -18.767 1.00 92.94 79 ALA A O 1
ATOM 566 N N . CYS A 1 80 ? 13.503 4.989 -17.100 1.00 96.44 80 CYS A N 1
ATOM 567 C CA . CYS A 1 80 ? 12.424 5.881 -16.686 1.00 96.44 80 CYS A CA 1
ATOM 568 C C . CYS A 1 80 ? 12.884 7.347 -16.705 1.00 96.44 80 CYS A C 1
ATOM 570 O O . CYS A 1 80 ? 13.361 7.857 -15.696 1.00 96.44 80 CYS A O 1
ATOM 572 N N . PRO A 1 81 ? 12.733 8.070 -17.829 1.00 96.62 81 PRO A N 1
ATOM 573 C CA . PRO A 1 81 ? 13.062 9.490 -17.873 1.00 96.62 81 PRO A CA 1
ATOM 574 C C . PRO A 1 81 ? 12.245 10.276 -16.831 1.00 96.62 81 PRO A C 1
ATOM 576 O O . PRO A 1 81 ? 11.026 10.092 -16.800 1.00 96.62 81 PRO A O 1
ATOM 579 N N . PRO A 1 82 ? 12.836 11.208 -16.055 1.00 96.88 82 PRO A N 1
ATOM 580 C CA . PRO A 1 82 ? 12.127 11.934 -14.991 1.00 96.88 82 PRO A CA 1
ATOM 581 C C . PRO A 1 82 ? 10.819 12.608 -15.432 1.00 96.88 82 PRO A C 1
ATOM 583 O O . PRO A 1 82 ? 9.825 12.592 -14.714 1.00 96.88 82 PRO A O 1
ATOM 586 N N . ARG A 1 83 ? 10.757 13.100 -16.678 1.00 96.88 83 ARG A N 1
ATOM 587 C CA . ARG A 1 83 ? 9.535 13.669 -17.280 1.00 96.88 83 ARG A CA 1
ATOM 588 C C . ARG A 1 83 ? 8.343 12.703 -17.366 1.00 96.88 83 ARG A C 1
ATOM 590 O O . ARG A 1 83 ? 7.226 13.146 -17.603 1.00 96.88 83 ARG A O 1
ATOM 597 N N . ARG A 1 84 ? 8.567 11.389 -17.245 1.00 96.19 84 ARG A N 1
ATOM 598 C CA . ARG A 1 84 ? 7.510 10.369 -17.253 1.00 96.19 84 ARG A CA 1
ATOM 599 C C . ARG A 1 84 ? 6.979 10.051 -15.859 1.00 96.19 84 ARG A C 1
ATOM 601 O O . ARG A 1 84 ? 5.900 9.477 -15.792 1.00 96.19 84 ARG A O 1
ATOM 608 N N . VAL A 1 85 ? 7.661 10.448 -14.781 1.00 98.38 85 VAL A N 1
ATOM 609 C CA . VAL A 1 85 ? 7.235 10.162 -13.397 1.00 98.38 85 VAL A CA 1
ATOM 610 C C . VAL A 1 85 ? 5.756 10.510 -13.159 1.00 98.38 85 VAL A C 1
ATOM 612 O O . VAL A 1 85 ? 5.041 9.634 -12.673 1.00 98.38 85 VAL A O 1
ATOM 615 N N . PRO A 1 86 ? 5.232 11.682 -13.585 1.00 98.44 86 PRO A N 1
ATOM 616 C CA . PRO A 1 86 ? 3.817 11.998 -13.381 1.00 98.44 86 PRO A CA 1
ATOM 617 C C . PRO A 1 86 ? 2.859 11.011 -14.060 1.00 98.44 86 PRO A C 1
ATOM 619 O O . PRO A 1 86 ? 1.839 10.659 -13.486 1.00 98.44 86 PRO A O 1
ATOM 622 N N . VAL A 1 87 ? 3.199 10.504 -15.252 1.00 98.44 87 VAL A N 1
ATOM 623 C CA . VAL A 1 87 ? 2.360 9.541 -15.993 1.00 98.44 87 VAL A CA 1
ATOM 624 C C . VAL A 1 87 ? 2.239 8.221 -15.234 1.00 98.44 87 VAL A C 1
ATOM 626 O O . VAL A 1 87 ? 1.145 7.669 -15.139 1.00 98.44 87 VAL A O 1
ATOM 629 N N . TYR A 1 88 ? 3.351 7.739 -14.671 1.00 98.69 88 TYR A N 1
ATOM 630 C CA . TYR A 1 88 ? 3.361 6.539 -13.836 1.00 98.69 88 TYR A CA 1
ATOM 631 C C . TYR A 1 88 ? 2.517 6.746 -12.578 1.00 98.69 88 TYR A C 1
ATOM 633 O O . TYR A 1 88 ? 1.605 5.965 -12.326 1.00 98.69 88 TYR A O 1
ATOM 641 N N . VAL A 1 89 ? 2.769 7.825 -11.828 1.00 98.81 89 VAL A N 1
ATOM 642 C CA . VAL A 1 89 ? 2.058 8.109 -10.570 1.00 98.81 89 VAL A CA 1
ATOM 643 C C . VAL A 1 89 ? 0.555 8.284 -10.802 1.00 98.81 89 VAL A C 1
ATOM 645 O O . VAL A 1 89 ? -0.242 7.726 -10.053 1.00 98.81 89 VAL A O 1
ATOM 648 N N . CYS A 1 90 ? 0.142 8.978 -11.868 1.00 98.75 90 CYS A N 1
ATOM 649 C CA . CYS A 1 90 ? -1.272 9.094 -12.227 1.00 98.75 90 CYS A CA 1
ATOM 650 C C . CYS A 1 90 ? -1.904 7.728 -12.514 1.00 98.75 90 CYS A C 1
ATOM 652 O O . CYS A 1 90 ? -2.979 7.447 -11.991 1.00 98.75 90 CYS A O 1
ATOM 654 N N . GLY A 1 91 ? -1.243 6.873 -13.304 1.00 98.81 91 GLY A N 1
ATOM 655 C CA . GLY A 1 91 ? -1.721 5.513 -13.563 1.00 98.81 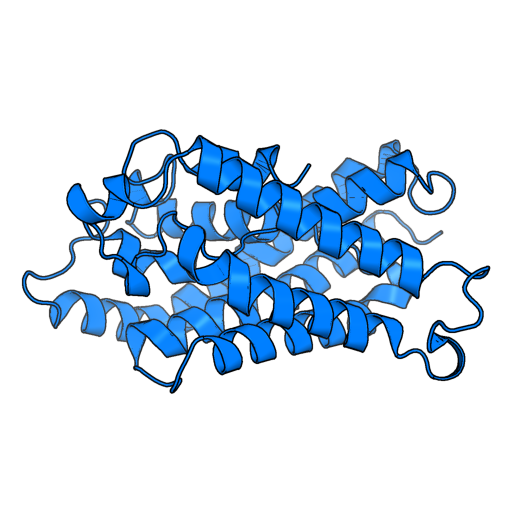91 GLY A CA 1
ATOM 656 C C . GLY A 1 91 ? -1.889 4.719 -12.268 1.00 98.81 91 GLY A C 1
ATOM 657 O O . GLY A 1 91 ? -2.961 4.178 -12.013 1.00 98.81 91 GLY A O 1
ATOM 658 N N . GLN A 1 92 ? -0.875 4.741 -11.404 1.00 98.88 92 GLN A N 1
ATOM 659 C CA . GLN A 1 92 ? -0.874 4.039 -10.119 1.00 98.88 92 GLN A CA 1
ATOM 660 C C . GLN A 1 92 ? -2.028 4.497 -9.212 1.00 98.88 92 GLN A C 1
ATOM 662 O O . GLN A 1 92 ? -2.766 3.668 -8.683 1.00 98.88 92 GLN A O 1
ATOM 667 N N . VAL A 1 93 ? -2.240 5.811 -9.074 1.00 98.81 93 VAL A N 1
ATOM 668 C CA . VAL A 1 93 ? -3.344 6.359 -8.269 1.00 98.81 93 VAL A CA 1
ATOM 669 C C . VAL A 1 93 ? -4.704 5.980 -8.858 1.00 98.81 93 VAL A C 1
ATOM 671 O O . VAL A 1 93 ? -5.576 5.539 -8.113 1.00 98.81 93 VAL A O 1
ATOM 674 N N . ILE A 1 94 ? -4.889 6.078 -10.181 1.00 98.88 94 ILE A N 1
ATOM 675 C CA . ILE A 1 94 ? -6.134 5.660 -10.850 1.00 98.88 94 ILE A CA 1
ATOM 676 C C . ILE A 1 94 ? -6.418 4.178 -10.574 1.00 98.88 94 ILE A C 1
ATOM 678 O O . ILE A 1 94 ? -7.522 3.832 -10.158 1.00 98.88 94 ILE A O 1
ATOM 682 N N . GLY A 1 95 ? -5.419 3.311 -10.758 1.00 98.88 95 GLY A N 1
ATOM 683 C CA . GLY A 1 95 ? -5.534 1.879 -10.488 1.00 98.88 95 GLY A CA 1
ATOM 684 C C . GLY A 1 95 ? -5.930 1.581 -9.042 1.00 98.88 95 GLY A C 1
ATOM 685 O O . GLY A 1 95 ? -6.858 0.809 -8.800 1.00 98.88 95 GLY A O 1
ATOM 686 N N . GLY A 1 96 ? -5.276 2.246 -8.085 1.00 98.81 96 GLY A N 1
ATOM 687 C CA . GLY A 1 96 ? -5.573 2.109 -6.660 1.00 98.81 96 GLY A CA 1
ATOM 688 C C . GLY A 1 96 ? -6.989 2.558 -6.291 1.00 98.81 96 GLY A C 1
ATOM 689 O O . GLY A 1 96 ? -7.679 1.845 -5.564 1.00 98.81 96 GLY A O 1
ATOM 690 N N . VAL A 1 97 ? -7.465 3.686 -6.839 1.00 98.88 97 VAL A N 1
ATOM 691 C CA . VAL A 1 97 ? -8.842 4.170 -6.620 1.00 98.88 97 VAL A CA 1
ATOM 692 C C . VAL A 1 97 ? -9.857 3.170 -7.172 1.00 98.88 97 VAL A C 1
ATOM 694 O O . VAL A 1 97 ? -10.808 2.817 -6.477 1.00 98.88 97 VAL A O 1
ATOM 697 N N . LEU A 1 98 ? -9.664 2.683 -8.400 1.00 98.88 98 LEU A N 1
ATOM 698 C CA . LEU A 1 98 ? -10.589 1.736 -9.032 1.00 98.88 98 LEU A CA 1
ATOM 699 C C . LEU A 1 98 ? -10.673 0.410 -8.264 1.00 98.88 98 LEU A C 1
ATOM 701 O O . LEU A 1 98 ? -11.765 -0.144 -8.100 1.00 98.88 98 LEU A O 1
ATOM 705 N N . ALA A 1 99 ? -9.543 -0.091 -7.762 1.00 98.81 99 ALA A N 1
ATOM 706 C CA . ALA A 1 99 ? -9.515 -1.298 -6.945 1.00 98.81 99 ALA A CA 1
ATOM 707 C C . ALA A 1 99 ? -10.232 -1.092 -5.609 1.00 98.81 99 ALA A C 1
ATOM 709 O O . ALA A 1 99 ? -11.080 -1.902 -5.243 1.00 98.81 99 ALA A O 1
ATOM 710 N N . ALA A 1 100 ? -9.966 0.025 -4.929 1.00 98.69 100 ALA A N 1
ATOM 711 C CA . ALA A 1 100 ? -10.636 0.378 -3.684 1.00 98.69 100 ALA A CA 1
ATOM 712 C C . ALA A 1 100 ? -12.154 0.542 -3.864 1.00 98.69 100 ALA A C 1
ATOM 714 O O . ALA A 1 100 ? -12.917 0.024 -3.057 1.00 98.69 100 ALA A O 1
ATOM 715 N N . LEU A 1 101 ? -12.619 1.182 -4.943 1.00 98.81 101 LEU A N 1
ATOM 716 C CA . LEU A 1 101 ? -14.051 1.263 -5.261 1.00 98.81 101 LEU A CA 1
ATOM 717 C C . LEU A 1 101 ? -14.666 -0.122 -5.495 1.00 98.81 101 LEU A C 1
ATOM 719 O O . LEU A 1 101 ? -15.761 -0.398 -5.011 1.00 98.81 101 LEU A O 1
ATOM 723 N N . THR A 1 102 ? -13.955 -1.004 -6.204 1.00 98.81 102 THR A N 1
ATOM 724 C CA . THR A 1 102 ? -14.415 -2.384 -6.428 1.00 98.81 102 THR A CA 1
ATOM 725 C C . THR A 1 102 ? -14.558 -3.120 -5.097 1.00 98.81 102 THR A C 1
ATOM 727 O O . THR A 1 102 ? -15.594 -3.717 -4.819 1.00 98.81 102 THR A O 1
ATOM 730 N N . LEU A 1 103 ? -13.531 -3.047 -4.253 1.00 98.62 103 LEU A N 1
ATOM 731 C CA . LEU A 1 103 ? -13.510 -3.669 -2.936 1.00 98.62 103 LEU A CA 1
ATOM 732 C C . LEU A 1 103 ? -14.592 -3.104 -2.009 1.00 98.62 103 LEU A C 1
ATOM 734 O O . LEU A 1 103 ? -15.257 -3.885 -1.333 1.00 98.62 103 LEU A O 1
ATOM 738 N N . LEU A 1 104 ? -14.827 -1.787 -2.032 1.00 98.50 104 LEU A N 1
ATOM 739 C CA . LEU A 1 104 ? -15.927 -1.152 -1.310 1.00 98.50 104 LEU A CA 1
ATOM 740 C C . LEU A 1 104 ? -17.259 -1.791 -1.705 1.00 98.50 104 LEU A C 1
ATOM 742 O O . LEU A 1 104 ? -17.981 -2.254 -0.836 1.00 98.50 104 LEU A O 1
ATOM 746 N N . VAL A 1 105 ? -17.561 -1.901 -3.001 1.00 98.50 105 VAL A N 1
ATOM 747 C CA . VAL A 1 105 ? -18.815 -2.521 -3.466 1.00 98.50 105 VAL A CA 1
ATOM 748 C C . VAL A 1 105 ? -18.942 -3.976 -3.001 1.00 98.50 105 VAL A C 1
ATOM 750 O O . VAL A 1 105 ? -20.013 -4.382 -2.558 1.00 98.50 105 VAL A O 1
ATOM 753 N N . LEU A 1 106 ? -17.863 -4.758 -3.084 1.00 98.38 106 LEU A N 1
ATOM 754 C CA . LEU A 1 106 ? -17.888 -6.184 -2.744 1.00 98.38 106 LEU A CA 1
ATOM 755 C C . LEU A 1 106 ? -18.027 -6.447 -1.240 1.00 98.38 106 LEU A C 1
ATOM 757 O O . LEU A 1 106 ? -18.712 -7.388 -0.845 1.00 98.38 106 LEU A O 1
ATOM 761 N N . PHE A 1 107 ? -17.368 -5.642 -0.408 1.00 98.31 107 PHE A N 1
ATOM 762 C CA . PHE A 1 107 ? -17.276 -5.876 1.032 1.00 98.31 107 PHE A CA 1
ATOM 763 C C . PHE A 1 107 ? -18.141 -4.932 1.869 1.00 98.31 107 PHE A C 1
ATOM 765 O O . PHE A 1 107 ? -18.224 -5.155 3.072 1.00 98.31 107 PHE A O 1
ATOM 772 N N . GLU A 1 108 ? -18.815 -3.925 1.299 1.00 98.00 108 GLU A N 1
ATOM 773 C CA . GLU A 1 108 ? -19.644 -2.977 2.067 1.00 98.00 108 GLU A CA 1
ATOM 774 C C . GLU A 1 108 ? -20.671 -3.684 2.969 1.00 98.00 108 GLU A C 1
ATOM 776 O O . GLU A 1 108 ? -20.681 -3.374 4.160 1.00 98.00 108 GLU A O 1
ATOM 781 N N . PRO A 1 109 ? -21.479 -4.666 2.508 1.00 98.19 109 PRO A N 1
ATOM 782 C CA . PRO A 1 109 ? -22.429 -5.348 3.392 1.00 98.19 109 PRO A CA 1
ATOM 783 C C . PRO A 1 109 ? -21.739 -6.058 4.564 1.00 98.19 109 PRO A C 1
ATOM 785 O O . PRO A 1 109 ? -22.163 -5.935 5.711 1.00 98.19 109 PRO A O 1
ATOM 788 N N . THR A 1 110 ? -20.631 -6.747 4.285 1.00 98.31 110 THR A N 1
ATOM 789 C CA . THR A 1 110 ? -19.824 -7.454 5.287 1.00 98.31 110 THR A CA 1
ATOM 790 C C . THR A 1 110 ? -19.172 -6.485 6.274 1.00 98.31 110 THR A C 1
ATOM 792 O O . THR A 1 110 ? -19.126 -6.748 7.471 1.00 98.31 110 THR A O 1
ATOM 795 N N . CYS A 1 111 ? -18.690 -5.341 5.787 1.00 98.44 111 CYS A N 1
ATOM 796 C CA . CYS A 1 111 ? -18.092 -4.292 6.599 1.00 98.44 111 CYS A CA 1
ATOM 797 C C . CYS A 1 111 ? -19.132 -3.660 7.528 1.00 98.44 111 CYS A C 1
ATOM 799 O O . CYS A 1 111 ? -18.863 -3.499 8.713 1.00 98.44 111 CYS A O 1
ATOM 801 N N . ARG A 1 112 ? -20.343 -3.382 7.032 1.00 98.31 112 ARG A N 1
ATOM 802 C CA . ARG A 1 112 ? -21.452 -2.866 7.850 1.00 98.31 112 ARG A CA 1
ATOM 803 C C . ARG A 1 112 ? -21.867 -3.833 8.950 1.00 98.31 112 ARG A C 1
ATOM 805 O O . ARG A 1 112 ? -22.104 -3.407 10.075 1.00 98.31 112 ARG A O 1
ATOM 812 N N . ASP A 1 113 ? -21.935 -5.122 8.638 1.00 98.31 113 ASP A N 1
ATOM 813 C CA . ASP A 1 113 ? -22.235 -6.155 9.627 1.00 98.31 113 ASP A CA 1
ATOM 814 C C . ASP A 1 113 ? -21.117 -6.279 10.682 1.00 98.31 113 ASP A C 1
ATOM 816 O O . ASP A 1 113 ? -21.399 -6.317 11.879 1.00 98.31 113 ASP A O 1
ATOM 820 N N . PHE A 1 114 ? -19.845 -6.240 10.268 1.00 98.38 114 PHE A N 1
ATOM 821 C CA . PHE A 1 114 ? -18.702 -6.168 11.187 1.00 98.38 114 PHE A CA 1
ATOM 822 C C . PHE A 1 114 ? -18.778 -4.941 12.111 1.00 98.38 114 PHE A C 1
ATOM 824 O O . PHE A 1 114 ? -18.619 -5.068 13.325 1.00 98.38 114 PHE A O 1
ATOM 831 N N . GLU A 1 115 ? -19.066 -3.762 11.553 1.00 98.50 115 GLU A N 1
ATOM 832 C CA . GLU A 1 115 ? -19.213 -2.509 12.301 1.00 98.50 115 GLU A CA 1
ATOM 833 C C . GLU A 1 115 ? -20.355 -2.581 13.325 1.00 98.50 115 GLU A C 1
ATOM 835 O O . GLU A 1 115 ? -20.186 -2.140 14.463 1.00 98.50 115 GLU A O 1
ATOM 840 N N . ALA A 1 116 ? -21.493 -3.170 12.944 1.00 98.31 116 ALA A N 1
ATOM 841 C CA . ALA A 1 116 ? -22.671 -3.308 13.799 1.00 98.31 116 ALA A CA 1
ATOM 842 C C . ALA A 1 116 ? -22.493 -4.347 14.919 1.00 98.31 116 ALA A C 1
ATOM 844 O O . ALA A 1 116 ? -23.042 -4.168 16.006 1.00 98.31 116 ALA A O 1
ATOM 845 N N . ARG A 1 117 ? -21.740 -5.427 14.665 1.00 97.19 117 ARG A N 1
ATOM 846 C CA . ARG A 1 117 ? -21.470 -6.493 15.646 1.00 97.19 117 ARG A CA 1
ATOM 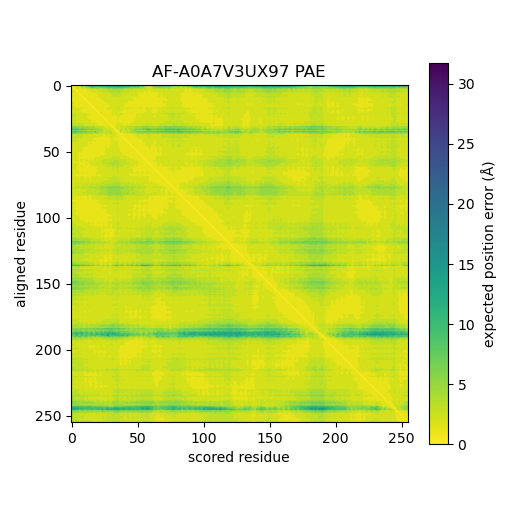847 C C . ARG A 1 117 ? -20.354 -6.152 16.633 1.00 97.19 117 ARG A C 1
ATOM 849 O O . ARG A 1 117 ? -20.247 -6.820 17.661 1.00 97.19 117 ARG A O 1
ATOM 856 N N . HIS A 1 118 ? -19.514 -5.160 16.337 1.00 97.06 118 HIS A N 1
ATOM 857 C CA . HIS A 1 118 ? -18.495 -4.696 17.275 1.00 97.06 118 HIS A CA 1
ATOM 858 C C . HIS A 1 118 ? -19.144 -4.103 18.538 1.00 97.06 118 HIS A C 1
ATOM 860 O O . HIS A 1 118 ? -20.233 -3.533 18.477 1.00 97.06 118 HIS A O 1
ATOM 866 N N . VAL A 1 119 ? -18.486 -4.238 19.693 1.00 94.56 119 VAL A N 1
ATOM 867 C CA . VAL A 1 119 ? -18.992 -3.716 20.972 1.00 94.56 119 VAL A CA 1
ATOM 868 C C . VAL A 1 119 ? -17.931 -2.807 21.599 1.00 94.56 119 VAL A C 1
ATOM 870 O O . VAL A 1 119 ? -16.897 -3.317 22.031 1.00 94.56 119 VAL A O 1
ATOM 873 N N . PRO A 1 120 ? -18.180 -1.485 21.694 1.00 95.06 120 PRO A N 1
ATOM 874 C CA . PRO A 1 120 ? -19.346 -0.761 21.161 1.00 95.06 120 PRO A CA 1
ATOM 875 C C . PRO A 1 120 ? -19.382 -0.755 19.616 1.00 95.06 120 PRO A C 1
ATOM 877 O O . PRO A 1 120 ? -18.339 -0.959 19.003 1.00 95.06 120 PRO A O 1
ATOM 880 N N . PRO A 1 121 ? -20.536 -0.503 18.964 1.00 97.50 121 PRO A N 1
ATOM 881 C CA . PRO A 1 121 ? -20.606 -0.452 17.503 1.00 97.50 121 PRO A CA 1
ATOM 882 C C . PRO A 1 121 ? -19.642 0.573 16.902 1.00 97.50 121 PRO A C 1
ATOM 884 O O . PRO A 1 121 ? -19.490 1.683 17.421 1.00 97.50 121 PRO A O 1
ATOM 887 N N . ILE A 1 122 ? -19.014 0.218 15.782 1.00 98.38 122 ILE A N 1
ATOM 888 C CA . ILE A 1 122 ? -18.092 1.114 15.082 1.00 98.38 122 ILE A CA 1
ATOM 889 C C . ILE A 1 122 ? -18.901 2.122 14.269 1.00 98.38 122 ILE A C 1
ATOM 891 O O . ILE A 1 122 ? -19.653 1.764 13.364 1.00 98.38 122 ILE A O 1
ATOM 895 N N . LEU A 1 123 ? -18.693 3.405 14.551 1.00 98.12 123 LEU A N 1
ATOM 896 C CA . LEU A 1 123 ? -19.261 4.503 13.777 1.00 98.12 123 LEU A CA 1
ATOM 897 C C . LEU A 1 123 ? -18.175 5.095 12.878 1.00 98.12 123 LEU A C 1
ATOM 899 O O . LEU A 1 123 ? -17.189 5.643 13.374 1.00 98.12 123 LEU A O 1
ATOM 903 N N . ARG A 1 124 ? -18.343 4.996 11.554 1.00 97.81 124 ARG A N 1
ATOM 904 C CA . ARG A 1 124 ? -17.378 5.562 10.596 1.00 97.81 124 ARG A CA 1
ATOM 905 C C . ARG A 1 124 ? -17.149 7.051 10.869 1.00 97.81 124 ARG A C 1
ATOM 907 O O . ARG A 1 124 ? -18.092 7.799 11.120 1.00 97.81 124 ARG A O 1
ATOM 914 N N . GLY A 1 125 ? -15.883 7.460 10.850 1.00 96.75 125 GLY A N 1
ATOM 915 C CA . GLY A 1 125 ? -15.472 8.834 11.142 1.00 96.75 125 GLY A CA 1
ATOM 916 C C . GLY A 1 125 ? -15.261 9.135 12.625 1.00 96.75 125 GLY A C 1
ATOM 917 O O . GLY A 1 125 ? -14.733 10.195 12.946 1.00 96.75 125 GLY A O 1
ATOM 918 N N . GLN A 1 126 ? -15.606 8.212 13.528 1.00 97.00 126 GLN A N 1
ATOM 919 C CA . GLN A 1 126 ? -15.304 8.330 14.956 1.00 97.00 126 GLN A CA 1
ATOM 920 C C . GLN A 1 126 ? -13.981 7.631 15.313 1.00 97.00 126 GLN A C 1
ATOM 922 O O . GLN A 1 126 ? -13.556 6.717 14.589 1.00 97.00 126 GLN A O 1
ATOM 927 N N . PRO A 1 127 ? -13.327 8.016 16.427 1.00 95.56 127 PRO A N 1
ATOM 928 C CA . PRO A 1 127 ? -12.181 7.283 16.959 1.00 95.56 127 PRO A CA 1
ATOM 929 C C . PRO A 1 127 ? -12.502 5.792 17.120 1.00 95.56 127 PRO A C 1
ATOM 931 O O . PRO A 1 127 ? -13.588 5.430 17.565 1.00 95.56 127 PRO A O 1
ATOM 934 N N . GLY A 1 128 ? -11.576 4.921 16.723 1.00 95.94 128 GLY A N 1
ATOM 935 C CA . GLY A 1 128 ? -11.795 3.472 16.683 1.00 95.94 128 GLY A CA 1
ATOM 936 C C . GLY A 1 128 ? -12.215 2.951 15.310 1.00 95.94 128 GLY A C 1
ATOM 937 O O . GLY A 1 128 ? -11.902 1.811 14.968 1.00 95.94 128 GLY A O 1
ATOM 938 N N . SER A 1 129 ? -12.831 3.784 14.462 1.00 97.75 129 SER A N 1
ATOM 939 C CA . SER A 1 129 ? -13.280 3.339 13.135 1.00 97.75 129 SER A CA 1
ATOM 940 C C . SER A 1 129 ? -12.158 3.049 12.143 1.00 97.75 129 SER A C 1
ATOM 942 O O . SER A 1 129 ? -12.418 2.464 11.094 1.00 97.75 129 SER A O 1
ATOM 944 N N . GLN A 1 130 ? -10.898 3.336 12.489 1.00 96.81 130 GLN A N 1
ATOM 945 C CA . GLN A 1 130 ? -9.756 2.846 11.721 1.00 96.81 130 GLN A CA 1
ATOM 946 C C . GLN A 1 130 ? -9.700 1.313 11.688 1.00 96.81 130 GLN A C 1
ATOM 948 O O . GLN A 1 130 ? -9.203 0.758 10.716 1.00 96.81 130 GLN A O 1
ATOM 953 N N . LEU A 1 131 ? -10.279 0.616 12.676 1.00 97.62 131 LEU A N 1
ATOM 954 C CA . LEU A 1 131 ? -10.373 -0.846 12.659 1.00 97.62 131 LEU A CA 1
ATOM 955 C C . LEU A 1 131 ? -11.205 -1.360 11.472 1.00 97.62 131 LEU A C 1
ATOM 957 O O . LEU A 1 131 ? -10.845 -2.365 10.871 1.00 97.62 131 LEU A O 1
ATOM 961 N N . SER A 1 132 ? -12.280 -0.658 11.092 1.00 97.75 132 SER A N 1
ATOM 962 C CA . SER A 1 132 ? -13.053 -0.990 9.887 1.00 97.75 132 SER A CA 1
ATOM 963 C C . SER A 1 132 ? -12.537 -0.289 8.627 1.00 97.75 132 SER A C 1
ATOM 965 O O . SER A 1 132 ? -12.962 -0.649 7.536 1.00 97.75 132 SER A O 1
ATOM 967 N N . ALA A 1 133 ? -11.609 0.670 8.744 1.00 97.75 133 ALA A N 1
ATOM 968 C CA . ALA A 1 133 ? -11.009 1.393 7.617 1.00 97.75 133 ALA A CA 1
ATOM 969 C C . ALA A 1 133 ? -9.688 0.784 7.118 1.00 97.75 133 ALA A C 1
ATOM 971 O O . ALA A 1 133 ? -9.280 1.051 5.989 1.00 97.75 133 ALA A O 1
ATOM 972 N N . MET A 1 134 ? -8.998 -0.002 7.953 1.00 96.31 134 MET A N 1
ATOM 973 C CA . MET A 1 134 ? -7.603 -0.428 7.746 1.00 96.31 134 MET A CA 1
ATOM 974 C C . MET A 1 134 ? -7.351 -1.337 6.538 1.00 96.31 134 MET A C 1
ATOM 976 O O . MET A 1 134 ? -6.207 -1.629 6.211 1.00 96.31 134 MET A O 1
ATOM 980 N N . TRP A 1 135 ? -8.407 -1.790 5.864 1.00 94.50 135 TRP A N 1
ATOM 981 C CA . TRP A 1 135 ? -8.320 -2.497 4.587 1.00 94.50 135 TRP A CA 1
ATOM 982 C C . TRP A 1 135 ? -8.385 -1.551 3.379 1.00 94.50 135 TRP A C 1
ATOM 984 O O . TRP A 1 135 ? -8.275 -2.016 2.256 1.00 94.50 135 TRP A O 1
ATOM 994 N N . PHE A 1 136 ? -8.532 -0.238 3.577 1.00 93.12 136 PHE A N 1
ATOM 995 C CA . PHE A 1 136 ? -8.307 0.775 2.546 1.00 93.12 136 PHE A CA 1
ATOM 996 C C . PHE A 1 136 ? -6.910 1.377 2.710 1.00 93.12 136 PHE A C 1
ATOM 998 O O . PHE A 1 136 ? -6.021 1.123 1.897 1.00 93.12 136 PHE A O 1
ATOM 1005 N N . GLY A 1 137 ? -6.715 2.153 3.776 1.00 87.44 137 GLY A N 1
ATOM 1006 C CA . GLY A 1 137 ? -5.448 2.802 4.109 1.00 87.44 137 GLY A CA 1
ATOM 1007 C C . GLY A 1 137 ? -4.724 2.109 5.253 1.00 87.44 137 GLY A C 1
ATOM 1008 O O . GLY A 1 137 ? -5.319 1.345 6.010 1.00 87.44 137 GLY A O 1
ATOM 1009 N N . GLU A 1 138 ? -3.445 2.414 5.390 1.00 94.94 138 GLU A N 1
ATOM 1010 C CA . GLU A 1 138 ? -2.611 1.878 6.456 1.00 94.94 138 GLU A CA 1
ATOM 1011 C C . GLU A 1 138 ? -2.740 2.691 7.748 1.00 94.94 138 GLU A C 1
ATOM 1013 O O . GLU A 1 138 ? -3.144 3.850 7.761 1.00 94.94 138 GLU A O 1
ATOM 1018 N N . TYR A 1 139 ? -2.406 2.107 8.884 1.00 96.69 139 TYR A N 1
ATOM 1019 C CA . TYR A 1 139 ? -2.442 2.802 10.163 1.00 96.69 139 TYR A CA 1
ATOM 1020 C C . TYR A 1 139 ? -1.300 2.300 11.035 1.00 96.69 139 TYR A C 1
ATOM 1022 O O . TYR A 1 139 ? -0.900 1.134 10.962 1.00 96.69 139 TYR A O 1
ATOM 1030 N N . PHE A 1 140 ? -0.756 3.193 11.859 1.00 96.25 140 PHE A N 1
ATOM 1031 C CA . PHE A 1 140 ? 0.280 2.847 12.823 1.00 96.25 140 PHE A CA 1
ATOM 1032 C C . PHE A 1 140 ? -0.165 3.243 14.239 1.00 96.25 140 PHE A C 1
ATOM 1034 O O . PHE A 1 140 ? -0.604 4.373 14.439 1.00 96.25 140 PHE A O 1
ATOM 1041 N N . PRO A 1 141 ? -0.037 2.367 15.245 1.00 96.69 141 PRO A N 1
ATOM 1042 C CA . PRO A 1 141 ? 0.254 0.949 15.087 1.00 96.69 141 PRO A CA 1
ATOM 1043 C C . PRO A 1 141 ? -0.866 0.232 14.316 1.00 96.69 141 PRO A C 1
ATOM 1045 O O . PRO A 1 141 ? -1.954 0.780 14.151 1.00 96.69 141 PRO A O 1
ATOM 1048 N N . ASN A 1 142 ? -0.611 -0.997 13.864 1.00 97.62 142 ASN A N 1
ATOM 1049 C CA . ASN A 1 142 ? -1.631 -1.807 13.201 1.00 97.62 142 ASN A CA 1
ATOM 1050 C C . ASN A 1 142 ? -2.872 -1.972 14.115 1.00 97.62 142 ASN A C 1
ATOM 1052 O O . ASN A 1 142 ? -2.742 -2.592 15.180 1.00 97.62 142 ASN A O 1
ATOM 1056 N N . PRO A 1 143 ? -4.064 -1.476 13.715 1.00 97.06 143 PRO A N 1
ATOM 1057 C CA . PRO A 1 143 ? -5.259 -1.473 14.559 1.00 97.06 143 PRO A CA 1
ATOM 1058 C C . PRO A 1 143 ? -5.713 -2.864 15.000 1.00 97.06 143 PRO A C 1
ATOM 1060 O O . PRO A 1 143 ? -6.159 -3.032 16.131 1.00 97.06 143 PRO A O 1
ATOM 1063 N N . ALA A 1 144 ? -5.563 -3.872 14.137 1.00 96.00 144 ALA A N 1
ATOM 1064 C CA . ALA A 1 144 ? -5.963 -5.245 14.439 1.00 96.00 144 ALA A CA 1
ATOM 1065 C C . ALA A 1 144 ? -5.014 -5.952 15.421 1.00 96.00 144 ALA A C 1
ATOM 1067 O O . ALA A 1 144 ? -5.389 -6.970 15.997 1.00 96.00 144 ALA A O 1
ATOM 1068 N N . ILE A 1 145 ? -3.790 -5.444 15.606 1.00 96.25 145 ILE A N 1
ATOM 1069 C CA . ILE A 1 145 ? -2.782 -6.057 16.487 1.00 96.25 145 ILE A CA 1
ATOM 1070 C C . ILE A 1 145 ? -2.659 -5.303 17.807 1.00 96.25 145 ILE A C 1
ATOM 1072 O O . ILE A 1 145 ? -2.610 -5.922 18.866 1.00 96.25 145 ILE A O 1
ATOM 1076 N N . TYR A 1 146 ? -2.585 -3.975 17.751 1.00 96.75 146 TYR A N 1
ATOM 1077 C CA . TYR A 1 146 ? -2.331 -3.146 18.929 1.00 96.75 146 TYR A CA 1
ATOM 1078 C C . TYR A 1 146 ? -3.593 -2.507 19.506 1.00 96.75 146 TYR A C 1
ATOM 1080 O O . TYR A 1 146 ? -3.565 -2.083 20.657 1.00 96.75 146 TYR A O 1
ATOM 1088 N N . GLY A 1 147 ? -4.681 -2.447 18.737 1.00 96.19 147 GLY A N 1
ATOM 1089 C CA . GLY A 1 147 ? -5.888 -1.709 19.093 1.00 96.19 147 GLY A CA 1
ATOM 1090 C C . GLY A 1 147 ? -5.887 -0.275 18.562 1.00 96.19 147 GLY A C 1
ATOM 1091 O O . GLY A 1 147 ? -5.034 0.136 17.774 1.00 96.19 147 GLY A O 1
ATOM 1092 N N . THR A 1 148 ? -6.894 0.487 18.980 1.00 96.06 148 THR A N 1
ATOM 1093 C CA . THR A 1 148 ? -7.240 1.796 18.404 1.00 96.06 148 THR A CA 1
ATOM 1094 C C . THR A 1 148 ? -7.234 2.951 19.402 1.00 96.06 148 THR A C 1
ATOM 1096 O O . THR A 1 148 ? -7.666 4.051 19.055 1.00 96.06 148 THR A O 1
ATOM 1099 N N . ASP A 1 149 ? -6.810 2.696 20.636 1.00 94.56 149 ASP A N 1
ATOM 1100 C CA . ASP A 1 149 ? -6.845 3.642 21.746 1.00 94.56 149 ASP A CA 1
ATOM 1101 C C . ASP A 1 149 ? -5.494 4.350 21.968 1.00 94.56 149 ASP A C 1
ATOM 1103 O O . ASP A 1 149 ? -4.498 4.112 21.279 1.00 94.56 149 ASP A O 1
ATOM 1107 N N . GLU A 1 150 ? -5.448 5.251 22.950 1.00 93.31 150 GLU A N 1
ATOM 1108 C CA . GLU A 1 150 ? -4.226 5.985 23.301 1.00 93.31 150 GLU A CA 1
ATOM 1109 C C . GLU A 1 150 ? -3.094 5.061 23.774 1.00 93.31 150 GLU A C 1
ATOM 1111 O O . GLU A 1 150 ? -1.916 5.327 23.511 1.00 93.31 150 GLU A O 1
ATOM 1116 N N . VAL A 1 151 ? -3.435 3.941 24.422 1.00 95.12 151 VAL A N 1
ATOM 1117 C CA . VAL A 1 151 ? -2.453 2.947 24.866 1.00 95.12 151 VAL A CA 1
ATOM 1118 C C . VAL A 1 151 ? -1.800 2.287 23.657 1.00 95.12 151 VAL A C 1
ATOM 1120 O O . VAL A 1 151 ? -0.573 2.165 23.640 1.00 95.12 151 VAL A O 1
ATOM 1123 N N . ALA A 1 152 ? -2.570 1.927 22.631 1.00 95.19 152 ALA A N 1
ATOM 1124 C CA . ALA A 1 152 ? -2.062 1.433 21.360 1.00 95.19 152 ALA A CA 1
ATOM 1125 C C . ALA A 1 152 ? -1.147 2.475 20.706 1.00 95.19 152 ALA A C 1
ATOM 1127 O O . ALA A 1 152 ? 0.011 2.181 20.403 1.00 95.19 152 ALA A O 1
ATOM 1128 N N . PHE A 1 153 ? -1.608 3.723 20.572 1.00 94.31 153 PHE A N 1
ATOM 1129 C CA . PHE A 1 153 ? -0.825 4.799 19.956 1.00 94.31 153 PHE A CA 1
ATOM 1130 C C . PHE A 1 153 ? 0.513 5.069 20.655 1.00 94.31 153 PHE A C 1
ATOM 1132 O O . PHE A 1 153 ? 1.466 5.475 19.991 1.00 94.31 153 PHE A O 1
ATOM 1139 N N . SER A 1 154 ? 0.625 4.792 21.957 1.00 94.06 154 SER A N 1
ATOM 1140 C CA . SER A 1 154 ? 1.890 4.905 22.696 1.00 94.06 154 SER A CA 1
ATOM 1141 C C . SER A 1 154 ? 2.941 3.852 22.311 1.00 94.06 154 SER A C 1
ATOM 1143 O O . SER A 1 154 ? 4.126 4.041 22.584 1.00 94.06 154 SER A O 1
ATOM 1145 N N . LYS A 1 155 ? 2.540 2.739 21.676 1.00 96.38 155 LYS A N 1
ATOM 1146 C CA . LYS A 1 155 ? 3.438 1.618 21.339 1.00 96.38 155 LYS A CA 1
ATOM 1147 C C . LYS A 1 155 ? 4.286 1.876 20.100 1.00 96.38 155 LYS A C 1
ATOM 1149 O O . LYS A 1 155 ? 5.380 1.327 20.001 1.00 96.38 155 LYS A O 1
ATOM 1154 N N . VAL A 1 156 ? 3.795 2.690 19.164 1.00 96.19 156 VAL A N 1
ATOM 1155 C CA . VAL A 1 156 ? 4.501 3.020 17.918 1.00 96.19 156 VAL A CA 1
ATOM 1156 C C . VAL A 1 156 ? 4.429 4.522 17.674 1.00 96.19 156 VAL A C 1
ATOM 1158 O O . VAL A 1 156 ? 3.380 5.080 17.345 1.00 96.19 156 VAL A O 1
ATOM 1161 N N . THR A 1 157 ? 5.578 5.179 17.818 1.00 94.62 157 THR A N 1
ATOM 1162 C CA . THR A 1 157 ? 5.698 6.620 17.578 1.00 94.62 157 THR A CA 1
ATOM 1163 C C . THR A 1 157 ? 5.694 6.938 16.077 1.00 94.62 157 THR A C 1
ATOM 1165 O O . THR A 1 157 ? 6.104 6.092 15.278 1.00 94.62 157 THR A O 1
ATOM 1168 N N . PRO A 1 158 ? 5.328 8.168 15.667 1.00 95.00 158 PRO A N 1
ATOM 1169 C CA . PRO A 1 158 ? 5.465 8.606 14.276 1.00 95.00 158 PRO A CA 1
ATOM 1170 C C . PRO A 1 158 ? 6.883 8.443 13.714 1.00 95.00 158 PRO A C 1
ATOM 1172 O O . PRO A 1 158 ? 7.041 8.054 12.563 1.00 95.00 158 PRO A O 1
ATOM 1175 N N . ALA A 1 159 ? 7.918 8.673 14.530 1.00 95.81 159 ALA A N 1
ATOM 1176 C CA . ALA A 1 159 ? 9.309 8.476 14.119 1.00 95.81 159 ALA A CA 1
ATOM 1177 C C . ALA A 1 159 ? 9.625 6.995 13.855 1.00 95.81 159 ALA A C 1
ATOM 1179 O O . ALA A 1 159 ? 10.264 6.664 12.859 1.00 95.81 159 ALA A O 1
ATOM 1180 N N . THR A 1 160 ? 9.138 6.096 14.717 1.00 96.62 160 THR A N 1
ATOM 1181 C CA . THR A 1 160 ? 9.265 4.646 14.521 1.00 96.62 160 THR A CA 1
ATOM 1182 C C . THR A 1 160 ? 8.521 4.193 13.268 1.00 96.62 160 THR A C 1
ATOM 1184 O O . THR A 1 160 ? 9.068 3.411 12.498 1.00 96.62 160 THR A O 1
ATOM 1187 N N . ALA A 1 161 ? 7.311 4.704 13.034 1.00 97.25 161 ALA A N 1
ATOM 1188 C CA . ALA A 1 161 ? 6.533 4.385 11.842 1.00 97.25 161 ALA A CA 1
ATOM 1189 C C . ALA A 1 161 ? 7.224 4.869 10.560 1.00 97.25 161 ALA A C 1
ATOM 1191 O O . ALA A 1 161 ? 7.381 4.099 9.617 1.00 97.25 161 ALA A O 1
ATOM 1192 N N . PHE A 1 162 ? 7.719 6.110 10.560 1.00 97.81 162 PHE A N 1
ATOM 1193 C CA . PHE A 1 162 ? 8.485 6.669 9.450 1.00 97.81 162 PHE A CA 1
ATOM 1194 C C . PHE A 1 162 ? 9.737 5.834 9.154 1.00 97.81 162 PHE A C 1
ATOM 1196 O O . PHE A 1 162 ? 9.991 5.473 8.008 1.00 97.81 162 PHE A O 1
ATOM 1203 N N . ALA A 1 163 ? 10.499 5.462 10.187 1.00 98.38 163 ALA A N 1
ATOM 1204 C CA . ALA A 1 163 ? 11.671 4.609 10.021 1.00 98.38 163 ALA A CA 1
ATOM 1205 C C . ALA A 1 163 ? 11.302 3.215 9.487 1.00 98.38 163 ALA A C 1
ATOM 1207 O O . ALA A 1 163 ? 11.988 2.705 8.607 1.00 98.38 163 ALA A O 1
ATOM 1208 N N . ALA A 1 164 ? 10.222 2.607 9.982 1.00 98.38 164 ALA A N 1
ATOM 1209 C CA . ALA A 1 164 ? 9.783 1.282 9.553 1.00 98.38 164 ALA A CA 1
ATOM 1210 C C . ALA A 1 164 ? 9.353 1.265 8.074 1.00 98.38 164 ALA A C 1
ATOM 1212 O O . ALA A 1 164 ? 9.787 0.390 7.324 1.00 98.38 164 ALA A O 1
ATOM 1213 N N . GLU A 1 165 ? 8.574 2.259 7.638 1.00 98.50 165 GLU A N 1
ATOM 1214 C CA . GLU A 1 165 ? 8.167 2.428 6.237 1.00 98.50 165 GLU A CA 1
ATOM 1215 C C . GLU A 1 165 ? 9.362 2.714 5.318 1.00 98.50 165 GLU A C 1
ATOM 1217 O O . GLU A 1 165 ? 9.496 2.091 4.261 1.00 98.50 165 GLU A O 1
ATOM 1222 N N . GLY A 1 166 ? 10.275 3.597 5.735 1.00 98.69 166 GLY A N 1
ATOM 1223 C CA . GLY A 1 166 ? 11.473 3.926 4.961 1.00 98.69 166 GLY A CA 1
ATOM 1224 C C . GLY A 1 166 ? 12.446 2.753 4.839 1.00 98.69 166 GLY A C 1
ATOM 1225 O O . GLY A 1 166 ? 12.910 2.444 3.742 1.00 98.69 166 GLY A O 1
ATOM 1226 N N . ILE A 1 167 ? 12.715 2.033 5.933 1.00 98.69 167 ILE A N 1
ATOM 1227 C CA . ILE A 1 167 ? 13.575 0.838 5.920 1.00 98.69 167 ILE A CA 1
ATOM 1228 C C . ILE A 1 167 ? 12.936 -0.272 5.084 1.00 98.69 167 ILE A C 1
ATOM 1230 O O . ILE A 1 167 ? 13.611 -0.865 4.241 1.00 98.69 167 ILE A O 1
ATOM 1234 N N . GLY A 1 168 ? 11.641 -0.539 5.278 1.00 98.75 168 GLY A N 1
ATOM 1235 C CA . GLY A 1 168 ? 10.911 -1.530 4.491 1.00 98.75 168 GLY A CA 1
ATOM 1236 C C . GLY A 1 168 ? 10.975 -1.213 2.998 1.00 98.75 168 GLY A C 1
ATOM 1237 O O . GLY A 1 168 ? 11.323 -2.077 2.191 1.00 98.75 168 GLY A O 1
ATOM 1238 N N . THR A 1 169 ? 10.729 0.045 2.625 1.00 98.75 169 THR A N 1
ATOM 1239 C CA . THR A 1 169 ? 10.783 0.471 1.222 1.00 98.75 169 THR A CA 1
ATOM 1240 C C . THR A 1 169 ? 12.208 0.404 0.682 1.00 98.75 169 THR A C 1
ATOM 1242 O O . THR A 1 169 ? 12.419 -0.098 -0.418 1.00 98.75 169 THR A O 1
ATOM 1245 N N . GLY A 1 170 ? 13.212 0.799 1.466 1.00 98.69 170 GLY A N 1
ATOM 1246 C CA . GLY A 1 170 ? 14.622 0.678 1.099 1.00 98.69 170 GLY A CA 1
ATOM 1247 C C . GLY A 1 170 ? 15.041 -0.764 0.793 1.00 98.69 170 GLY A C 1
ATOM 1248 O O . GLY A 1 170 ? 15.704 -1.007 -0.216 1.00 98.69 170 GLY A O 1
ATOM 1249 N N . ILE A 1 171 ? 14.602 -1.739 1.599 1.00 98.75 171 ILE A N 1
ATOM 1250 C CA . ILE A 1 171 ? 14.855 -3.173 1.361 1.00 98.75 171 ILE A CA 1
ATOM 1251 C C . ILE A 1 171 ? 14.149 -3.653 0.086 1.00 98.75 171 ILE A C 1
ATOM 1253 O O . ILE A 1 171 ? 14.741 -4.400 -0.703 1.00 98.75 171 ILE A O 1
ATOM 1257 N N . LEU A 1 172 ? 12.908 -3.215 -0.145 1.00 98.69 172 LEU A N 1
ATOM 1258 C CA . LEU A 1 172 ? 12.175 -3.503 -1.378 1.00 98.69 172 LEU A CA 1
ATOM 1259 C C . LEU A 1 172 ? 12.924 -2.959 -2.602 1.00 98.69 172 LEU A C 1
ATOM 1261 O O . LEU A 1 172 ? 13.201 -3.715 -3.534 1.00 98.69 172 LEU A O 1
ATOM 1265 N N . LEU A 1 173 ? 13.296 -1.677 -2.590 1.00 98.69 173 LEU A N 1
ATOM 1266 C CA . LEU A 1 173 ? 14.027 -1.039 -3.683 1.00 98.69 173 LEU A CA 1
ATOM 1267 C C . LEU A 1 173 ? 15.363 -1.738 -3.926 1.00 98.69 173 L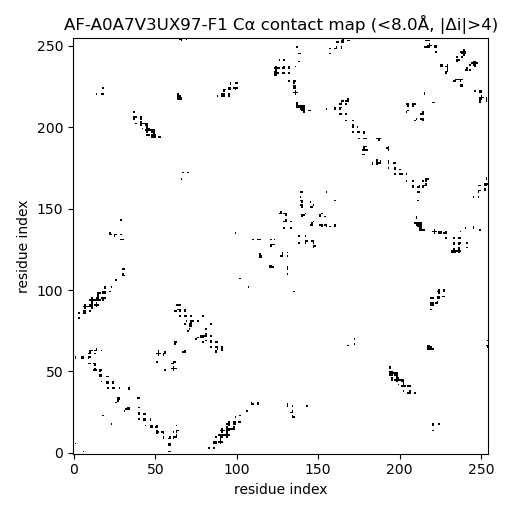EU A C 1
ATOM 1269 O O . LEU A 1 173 ? 15.648 -2.122 -5.059 1.00 98.69 173 LEU A O 1
ATOM 1273 N N . PHE A 1 174 ? 16.147 -1.985 -2.873 1.00 98.44 174 PHE A N 1
ATOM 1274 C CA . PHE A 1 174 ? 17.397 -2.737 -2.972 1.00 98.44 174 PHE A CA 1
ATOM 1275 C C . PHE A 1 174 ? 17.186 -4.098 -3.644 1.00 98.44 174 PHE A C 1
ATOM 1277 O O . PHE A 1 174 ? 17.917 -4.440 -4.574 1.00 98.44 174 PHE A O 1
ATOM 1284 N N . SER A 1 175 ? 16.153 -4.839 -3.239 1.00 98.25 175 SER A N 1
ATOM 1285 C CA . SER A 1 175 ? 15.822 -6.140 -3.828 1.00 98.25 175 SER A CA 1
ATOM 1286 C C . SER A 1 175 ? 15.448 -6.023 -5.304 1.00 98.25 175 SER A C 1
ATOM 1288 O O . SER A 1 175 ? 15.947 -6.798 -6.116 1.00 98.25 175 SER A O 1
ATOM 1290 N N . ILE A 1 176 ? 14.637 -5.029 -5.684 1.00 98.00 176 ILE A N 1
ATOM 1291 C CA . ILE A 1 176 ? 14.287 -4.764 -7.088 1.00 98.00 176 ILE A CA 1
ATOM 1292 C C . ILE A 1 176 ? 15.552 -4.488 -7.901 1.00 98.00 176 ILE A C 1
ATOM 1294 O O . ILE A 1 176 ? 15.759 -5.112 -8.943 1.00 98.00 176 ILE A O 1
ATOM 1298 N N . PHE A 1 177 ? 16.418 -3.584 -7.435 1.00 97.94 177 PHE A N 1
ATOM 1299 C CA . PHE A 1 177 ? 17.655 -3.255 -8.138 1.00 97.94 177 PHE A CA 1
ATOM 1300 C C . PHE A 1 177 ? 18.568 -4.472 -8.252 1.00 97.94 177 PHE A C 1
ATOM 1302 O O . PHE A 1 177 ? 19.027 -4.747 -9.355 1.00 97.94 177 PHE A O 1
ATOM 1309 N N . ALA A 1 178 ? 18.771 -5.225 -7.170 1.00 97.38 178 ALA A N 1
ATOM 1310 C CA . ALA A 1 178 ? 19.629 -6.406 -7.144 1.00 97.38 178 ALA A CA 1
ATOM 1311 C C . ALA A 1 178 ? 19.118 -7.539 -8.048 1.00 97.38 178 ALA A C 1
ATOM 1313 O O . ALA A 1 178 ? 19.916 -8.165 -8.747 1.00 97.38 178 ALA A O 1
ATOM 1314 N N . LEU A 1 179 ? 17.807 -7.799 -8.062 1.00 96.81 179 LEU A N 1
ATOM 1315 C CA . LEU A 1 179 ? 17.194 -8.841 -8.893 1.00 96.81 179 LEU A CA 1
ATOM 1316 C C . LEU A 1 179 ? 17.172 -8.454 -10.375 1.00 96.81 179 LEU A C 1
ATOM 1318 O O . LEU A 1 179 ? 17.275 -9.314 -11.239 1.00 96.81 179 LEU A O 1
ATOM 1322 N N . THR A 1 180 ? 17.080 -7.166 -10.693 1.00 95.12 180 THR A N 1
ATOM 1323 C CA . THR A 1 180 ? 17.000 -6.693 -12.087 1.00 95.12 180 THR A CA 1
ATOM 1324 C C . THR A 1 180 ? 18.328 -6.162 -12.633 1.00 95.12 180 THR A C 1
ATOM 1326 O O . THR A 1 180 ? 18.364 -5.605 -13.730 1.00 95.12 180 THR A O 1
ATOM 1329 N N . ASP A 1 181 ? 19.425 -6.275 -11.878 1.00 95.12 181 ASP A N 1
ATOM 1330 C CA . ASP A 1 181 ? 20.752 -5.855 -12.328 1.00 95.12 181 ASP A CA 1
ATOM 1331 C C . ASP A 1 181 ? 21.392 -6.942 -13.208 1.00 95.12 181 ASP A C 1
ATOM 1333 O O . ASP A 1 181 ? 21.680 -8.032 -12.709 1.00 95.12 181 ASP A O 1
ATOM 1337 N N . PRO A 1 182 ? 21.704 -6.664 -14.488 1.00 91.25 182 PRO A N 1
ATOM 1338 C CA . PRO A 1 182 ? 22.330 -7.646 -15.376 1.00 91.25 182 PRO A CA 1
ATOM 1339 C C . PRO A 1 182 ? 23.733 -8.085 -14.921 1.00 91.25 182 PRO A C 1
ATOM 1341 O O . PRO A 1 182 ? 24.246 -9.101 -15.388 1.00 91.25 182 PRO A O 1
ATOM 1344 N N . ARG A 1 183 ? 24.380 -7.336 -14.019 1.00 93.38 183 ARG A N 1
ATOM 1345 C CA . ARG A 1 183 ? 25.680 -7.694 -13.430 1.00 93.38 183 ARG A CA 1
ATOM 1346 C C . ARG A 1 183 ? 25.541 -8.761 -12.347 1.00 93.38 183 ARG A C 1
ATOM 1348 O O . ARG A 1 183 ? 26.510 -9.469 -12.070 1.00 93.38 183 ARG A O 1
ATOM 1355 N N . ASN A 1 184 ? 24.359 -8.897 -11.744 1.00 94.75 184 ASN A N 1
ATOM 1356 C CA . ASN A 1 184 ? 24.093 -9.916 -10.742 1.00 94.75 184 ASN A CA 1
ATOM 1357 C C . ASN A 1 184 ? 23.841 -11.273 -11.411 1.00 94.75 184 ASN A C 1
ATOM 1359 O O . ASN A 1 184 ? 22.712 -11.644 -11.725 1.00 94.75 184 ASN A O 1
ATOM 1363 N N . ARG A 1 185 ? 24.915 -12.047 -11.587 1.00 90.25 185 ARG A N 1
ATOM 1364 C CA . ARG A 1 185 ? 24.872 -13.381 -12.211 1.00 90.25 185 ARG A CA 1
ATOM 1365 C C . ARG A 1 185 ? 24.084 -14.423 -11.408 1.00 90.25 185 ARG A C 1
ATOM 1367 O O . ARG A 1 185 ? 23.783 -15.479 -11.953 1.00 90.25 185 ARG A O 1
ATOM 1374 N N . LEU A 1 186 ? 23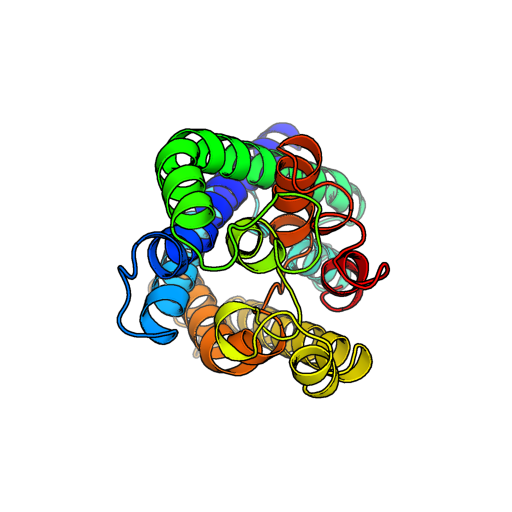.782 -14.145 -10.137 1.00 91.44 186 LEU A N 1
ATOM 1375 C CA . LEU A 1 186 ? 22.965 -15.008 -9.282 1.00 91.44 186 LEU A CA 1
ATOM 1376 C C . LEU A 1 186 ? 21.471 -14.676 -9.366 1.00 91.44 186 LEU A C 1
ATOM 1378 O O . LEU A 1 186 ? 20.660 -15.430 -8.830 1.00 91.44 186 LEU A O 1
ATOM 1382 N N . SER A 1 187 ? 21.092 -13.575 -10.026 1.00 90.75 187 SER A N 1
ATOM 1383 C CA . SER A 1 187 ? 19.682 -13.274 -10.247 1.00 90.75 187 SER A CA 1
ATOM 1384 C C . SER A 1 187 ? 19.020 -14.397 -11.059 1.00 90.75 187 SER A C 1
ATOM 1386 O O . SER A 1 187 ? 19.598 -14.866 -12.048 1.00 90.75 187 SER A O 1
ATOM 1388 N N . PRO A 1 188 ? 17.795 -14.832 -10.708 1.00 88.75 188 PRO A N 1
ATOM 1389 C CA . PRO A 1 188 ? 17.096 -15.910 -11.403 1.00 88.75 188 PRO A CA 1
ATOM 1390 C C . PRO A 1 188 ? 16.507 -15.477 -12.766 1.00 88.75 188 PRO A C 1
ATOM 1392 O O . PRO A 1 188 ? 15.501 -16.025 -13.228 1.00 88.75 188 PRO A O 1
ATOM 1395 N N . SER A 1 189 ? 17.152 -14.528 -13.452 1.00 86.69 189 SER A N 1
ATOM 1396 C CA . SER A 1 189 ? 16.706 -13.923 -14.711 1.00 86.69 189 SER A CA 1
ATOM 1397 C C . SER A 1 189 ? 16.542 -14.898 -15.868 1.00 86.69 189 SER A C 1
ATOM 1399 O O . SER A 1 189 ? 15.698 -14.680 -16.738 1.00 86.69 189 SER A O 1
ATOM 1401 N N . ARG A 1 190 ? 17.282 -16.017 -15.873 1.00 84.75 190 ARG A N 1
ATOM 1402 C CA . ARG A 1 190 ? 17.129 -17.076 -16.889 1.00 84.75 190 ARG A CA 1
ATOM 1403 C C . ARG A 1 190 ? 15.690 -17.595 -16.974 1.00 84.75 190 ARG A C 1
ATOM 1405 O O . ARG A 1 190 ? 15.237 -17.946 -18.059 1.00 84.75 190 ARG A O 1
ATOM 1412 N N . TYR A 1 191 ? 14.989 -17.633 -15.844 1.00 88.88 191 TYR A N 1
ATOM 1413 C CA . TYR A 1 191 ? 13.628 -18.157 -15.730 1.00 88.88 191 TYR A CA 1
ATOM 1414 C C . TYR A 1 191 ? 12.576 -17.052 -15.579 1.00 88.88 191 TYR A C 1
ATOM 1416 O O . TYR A 1 191 ? 11.404 -17.353 -15.383 1.00 88.88 191 TYR A O 1
ATOM 1424 N N . ARG A 1 192 ? 12.988 -15.779 -15.661 1.00 92.62 192 ARG A N 1
ATOM 1425 C CA . ARG A 1 192 ? 12.144 -14.604 -15.406 1.00 92.62 192 ARG A CA 1
ATOM 1426 C C . ARG A 1 192 ? 11.416 -14.654 -14.055 1.00 92.62 192 ARG A C 1
ATOM 1428 O O . ARG A 1 192 ? 10.225 -14.360 -13.977 1.00 92.62 192 ARG A O 1
ATOM 1435 N N . LEU A 1 193 ? 12.102 -15.085 -12.995 1.00 95.94 193 LEU A N 1
ATOM 1436 C CA . LEU A 1 193 ? 11.516 -15.214 -11.651 1.00 95.94 193 LEU A CA 1
ATOM 1437 C C . LEU A 1 193 ? 11.655 -13.949 -10.796 1.00 95.94 193 LEU A C 1
ATOM 1439 O O . LEU A 1 193 ? 11.221 -13.945 -9.648 1.00 95.94 193 LEU A O 1
ATOM 1443 N N . GLU A 1 194 ? 12.238 -12.871 -11.319 1.00 95.94 194 GLU A N 1
ATOM 1444 C CA . GLU A 1 194 ? 12.418 -11.619 -10.579 1.00 95.94 194 GLU A CA 1
ATOM 1445 C C . GLU A 1 194 ? 11.104 -11.104 -9.974 1.00 95.94 194 GLU A C 1
ATOM 1447 O O . GLU A 1 194 ? 11.111 -10.801 -8.782 1.00 95.94 194 GLU A O 1
ATOM 1452 N N . PRO A 1 195 ? 9.963 -11.072 -10.701 1.00 98.00 195 PRO A N 1
ATOM 1453 C CA . PRO A 1 195 ? 8.692 -10.629 -10.125 1.00 98.00 195 PRO A CA 1
ATOM 1454 C C . PRO A 1 195 ? 8.240 -11.461 -8.921 1.00 98.00 195 PRO A C 1
ATOM 1456 O O . PRO A 1 195 ? 7.748 -10.905 -7.940 1.00 98.00 195 PRO A O 1
ATOM 1459 N N . LEU A 1 196 ? 8.447 -12.783 -8.968 1.00 98.06 196 LEU A N 1
ATOM 1460 C CA . LEU A 1 196 ? 8.113 -13.690 -7.870 1.00 98.06 196 LEU A CA 1
ATOM 1461 C C . LEU A 1 196 ? 8.940 -13.375 -6.618 1.00 98.06 196 LEU A C 1
ATOM 1463 O O . LEU A 1 196 ? 8.386 -13.271 -5.526 1.00 98.06 196 LEU A O 1
ATOM 1467 N N . PHE A 1 197 ? 10.251 -13.180 -6.771 1.00 98.00 197 PHE A N 1
ATOM 1468 C CA . PHE A 1 197 ? 11.126 -12.856 -5.643 1.00 98.00 197 PHE A CA 1
ATOM 1469 C C . PHE A 1 197 ? 10.923 -11.431 -5.120 1.00 98.00 197 PHE A C 1
ATOM 1471 O O . PHE A 1 197 ? 11.013 -11.228 -3.914 1.00 98.00 197 PHE A O 1
ATOM 1478 N N . ILE A 1 198 ? 10.571 -10.464 -5.975 1.00 98.38 198 ILE A N 1
ATOM 1479 C CA . ILE A 1 198 ? 10.149 -9.122 -5.537 1.00 98.38 198 ILE A CA 1
ATOM 1480 C C . ILE A 1 198 ? 8.896 -9.228 -4.655 1.00 98.38 198 ILE A C 1
ATOM 1482 O O . ILE A 1 198 ? 8.855 -8.653 -3.567 1.00 98.38 198 ILE A O 1
ATOM 1486 N N . GLY A 1 199 ? 7.898 -10.010 -5.076 1.00 98.44 199 GLY A N 1
ATOM 1487 C CA . GLY A 1 199 ? 6.709 -10.288 -4.270 1.00 98.44 199 GLY A CA 1
ATOM 1488 C C . GLY A 1 199 ? 7.030 -10.988 -2.944 1.00 98.44 199 GLY A C 1
ATOM 1489 O O . GLY A 1 199 ? 6.521 -10.610 -1.885 1.00 98.44 199 GLY A O 1
ATOM 1490 N N . PHE A 1 200 ? 7.925 -11.974 -2.970 1.00 98.19 200 PHE A N 1
ATOM 1491 C CA . PHE A 1 200 ? 8.372 -12.672 -1.765 1.00 98.19 200 PHE A CA 1
ATOM 1492 C C . PHE A 1 200 ? 9.099 -11.742 -0.783 1.00 98.19 200 PHE A C 1
ATOM 1494 O O . PHE A 1 200 ? 8.814 -11.780 0.414 1.00 98.19 200 PHE A O 1
ATOM 1501 N N . THR A 1 201 ? 9.958 -10.841 -1.275 1.00 98.62 201 THR A N 1
ATOM 1502 C CA . THR A 1 201 ? 10.576 -9.784 -0.459 1.00 98.62 201 THR A CA 1
ATOM 1503 C C . THR A 1 201 ? 9.513 -8.959 0.262 1.00 98.62 201 THR A C 1
ATOM 1505 O O . THR A 1 201 ? 9.620 -8.755 1.469 1.00 98.62 201 THR A O 1
ATOM 1508 N N . VAL A 1 202 ? 8.458 -8.524 -0.436 1.00 98.56 202 VAL A N 1
ATOM 1509 C CA . VAL A 1 202 ? 7.366 -7.773 0.204 1.00 98.56 202 VAL A CA 1
ATOM 1510 C C . VAL A 1 202 ? 6.637 -8.613 1.251 1.00 98.56 202 VAL A C 1
ATOM 1512 O O . VAL A 1 202 ? 6.346 -8.103 2.327 1.00 98.56 202 VAL A O 1
ATOM 1515 N N . SER A 1 203 ? 6.424 -9.907 1.006 1.00 98.69 203 SER A N 1
ATOM 1516 C CA . SER A 1 203 ? 5.807 -10.807 1.997 1.00 98.69 203 SER A CA 1
ATOM 1517 C C . SER A 1 203 ? 6.625 -10.870 3.298 1.00 98.69 203 SER A C 1
ATOM 1519 O O . SER A 1 203 ? 6.075 -10.818 4.402 1.00 98.69 203 SER A O 1
ATOM 1521 N N . ILE A 1 204 ? 7.956 -10.932 3.183 1.00 98.50 204 ILE A N 1
ATOM 1522 C CA . ILE A 1 204 ? 8.867 -10.917 4.336 1.00 98.50 204 ILE A CA 1
ATOM 1523 C C . ILE A 1 204 ? 8.807 -9.567 5.052 1.00 98.50 204 ILE A C 1
ATOM 1525 O O . ILE A 1 204 ? 8.679 -9.536 6.275 1.00 98.50 204 ILE A O 1
ATOM 1529 N N . ILE A 1 205 ? 8.853 -8.457 4.307 1.00 98.69 205 ILE A N 1
ATOM 1530 C CA . ILE A 1 205 ? 8.771 -7.113 4.889 1.00 98.69 205 ILE A CA 1
ATOM 1531 C C . ILE A 1 205 ? 7.453 -6.947 5.648 1.00 98.69 205 ILE A C 1
ATOM 1533 O O . ILE A 1 205 ? 7.484 -6.541 6.804 1.00 98.69 205 ILE A O 1
ATOM 1537 N N . ILE A 1 206 ? 6.310 -7.318 5.061 1.00 98.56 206 ILE A N 1
ATOM 1538 C CA . ILE A 1 206 ? 4.996 -7.236 5.721 1.00 98.56 206 ILE A CA 1
ATOM 1539 C C . ILE A 1 206 ? 4.982 -8.056 7.013 1.00 98.56 206 ILE A C 1
ATOM 1541 O O . ILE A 1 206 ? 4.443 -7.604 8.016 1.00 98.56 206 ILE A O 1
ATOM 1545 N N . SER A 1 207 ? 5.617 -9.226 7.036 1.00 98.12 207 SER A N 1
ATOM 1546 C CA . SER A 1 207 ? 5.655 -10.072 8.237 1.00 98.12 207 SER A CA 1
ATOM 1547 C C . SER A 1 207 ? 6.408 -9.437 9.415 1.00 98.12 207 SER A C 1
ATOM 1549 O O . SER A 1 207 ? 6.209 -9.853 10.554 1.00 98.12 207 SER A O 1
ATOM 1551 N N . ILE A 1 208 ? 7.249 -8.430 9.155 1.00 97.62 208 ILE A N 1
ATOM 1552 C CA . ILE A 1 208 ? 8.071 -7.739 10.159 1.00 97.62 208 ILE A CA 1
ATOM 1553 C C . ILE A 1 208 ? 7.549 -6.322 10.431 1.00 97.62 208 ILE A C 1
ATOM 1555 O O . ILE A 1 208 ? 7.386 -5.925 11.580 1.00 97.62 208 ILE A O 1
ATOM 1559 N N . VAL A 1 209 ? 7.287 -5.554 9.374 1.00 98.38 209 VAL A N 1
ATOM 1560 C CA . VAL A 1 209 ? 6.866 -4.145 9.416 1.00 98.38 209 VAL A CA 1
ATOM 1561 C C . VAL A 1 209 ? 5.349 -4.017 9.574 1.00 98.38 209 VAL A C 1
ATOM 1563 O O . VAL A 1 209 ? 4.868 -3.081 10.209 1.00 98.38 209 VAL A O 1
ATOM 1566 N N . GLY A 1 210 ? 4.583 -4.985 9.066 1.00 97.75 210 GLY A N 1
ATOM 1567 C CA . GLY A 1 210 ? 3.120 -4.984 9.080 1.00 97.75 210 GLY A CA 1
ATOM 1568 C C . GLY A 1 210 ? 2.486 -4.820 10.465 1.00 97.75 210 GLY A C 1
ATOM 1569 O O . GLY A 1 210 ? 1.479 -4.118 10.566 1.00 97.75 210 GLY A O 1
ATOM 1570 N N . PRO A 1 211 ? 3.046 -5.369 11.559 1.00 98.06 211 PRO A N 1
ATOM 1571 C CA . PRO A 1 211 ? 2.536 -5.070 12.890 1.00 98.06 211 PRO A CA 1
ATOM 1572 C C . PRO A 1 211 ? 2.705 -3.607 13.303 1.00 98.06 211 PRO A C 1
ATOM 1574 O O . PRO A 1 211 ? 1.842 -3.051 13.977 1.00 98.06 211 PRO A O 1
ATOM 1577 N N . LEU A 1 212 ? 3.785 -2.955 12.879 1.00 98.06 212 LEU A N 1
ATOM 1578 C CA . LEU A 1 212 ? 4.087 -1.586 13.287 1.00 98.06 212 LEU A CA 1
ATOM 1579 C C . LEU A 1 212 ? 3.277 -0.557 12.503 1.00 98.06 212 LEU A C 1
ATOM 1581 O O . LEU A 1 212 ? 2.842 0.430 13.082 1.00 98.06 212 LEU A O 1
ATOM 1585 N N . THR A 1 213 ? 3.094 -0.760 11.200 1.00 97.19 213 THR A N 1
ATOM 1586 C CA . THR A 1 213 ? 2.547 0.285 10.316 1.00 97.19 213 THR A CA 1
ATOM 1587 C C . THR A 1 213 ? 1.591 -0.231 9.252 1.00 97.19 213 THR A C 1
ATOM 1589 O O . THR A 1 213 ? 1.160 0.554 8.416 1.00 97.19 213 THR A O 1
ATOM 1592 N N . GLN A 1 214 ? 1.297 -1.534 9.249 1.00 97.00 214 GLN A N 1
ATOM 1593 C CA . GLN A 1 214 ? 0.679 -2.271 8.140 1.00 97.00 214 GLN A CA 1
ATOM 1594 C C . GLN A 1 214 ? 1.524 -2.374 6.857 1.00 97.00 214 GLN A C 1
ATOM 1596 O O . GLN A 1 214 ? 1.096 -3.042 5.923 1.00 97.00 214 GLN A O 1
ATOM 1601 N N . ALA A 1 215 ? 2.764 -1.864 6.866 1.00 97.19 215 ALA A N 1
ATOM 1602 C CA . ALA A 1 215 ? 3.717 -1.951 5.758 1.00 97.19 215 ALA A CA 1
ATOM 1603 C C . ALA A 1 215 ? 3.153 -1.387 4.442 1.00 97.19 215 ALA A C 1
ATOM 1605 O O . ALA A 1 215 ? 2.981 -2.111 3.458 1.00 97.19 215 ALA A O 1
ATOM 1606 N N . GLY A 1 216 ? 2.924 -0.074 4.419 1.00 94.50 216 GLY A N 1
ATOM 1607 C CA . GLY A 1 216 ? 2.392 0.625 3.253 1.00 94.50 216 GLY A CA 1
ATOM 1608 C C . GLY A 1 216 ? 3.320 0.571 2.045 1.00 94.50 216 GLY A C 1
ATOM 1609 O O . GLY A 1 216 ? 2.866 0.228 0.954 1.00 94.50 216 GLY A O 1
ATOM 1610 N N . LEU A 1 217 ? 4.608 0.889 2.227 1.00 97.56 217 LEU A N 1
ATOM 1611 C CA . LEU A 1 217 ? 5.738 0.785 1.278 1.00 97.56 217 LEU A CA 1
ATOM 1612 C C . LEU A 1 217 ? 5.567 1.480 -0.091 1.00 97.56 217 LEU A C 1
ATOM 1614 O O . LEU A 1 217 ? 6.466 1.473 -0.937 1.00 97.56 217 LEU A O 1
ATOM 1618 N N . ASN A 1 218 ? 4.384 2.014 -0.365 1.00 98.38 218 ASN A N 1
ATOM 1619 C CA . ASN A 1 218 ? 3.918 2.430 -1.671 1.00 98.38 218 ASN A CA 1
ATOM 1620 C C . ASN A 1 218 ? 2.910 3.574 -1.497 1.00 98.38 218 ASN A C 1
ATOM 1622 O O . ASN A 1 218 ? 1.757 3.325 -1.125 1.00 98.38 218 ASN A O 1
ATOM 1626 N N . PRO A 1 219 ? 3.302 4.813 -1.847 1.00 98.56 219 PRO A N 1
ATOM 1627 C CA . PRO A 1 219 ? 2.434 5.972 -1.684 1.00 98.56 219 PRO A CA 1
ATOM 1628 C C . PRO A 1 219 ? 1.093 5.864 -2.420 1.00 98.56 219 PRO A C 1
ATOM 1630 O O . PRO A 1 219 ? 0.076 6.302 -1.894 1.00 98.56 219 PRO A O 1
ATOM 1633 N N . ALA A 1 220 ? 1.043 5.256 -3.612 1.00 98.31 220 ALA A N 1
ATOM 1634 C CA . ALA A 1 220 ? -0.214 5.112 -4.354 1.00 98.31 220 ALA A CA 1
ATOM 1635 C C . ALA A 1 220 ? -1.131 4.046 -3.738 1.00 98.31 220 ALA A C 1
ATOM 1637 O O . ALA A 1 220 ? -2.344 4.243 -3.698 1.00 98.31 220 ALA A O 1
ATOM 1638 N N . ARG A 1 221 ? -0.564 2.944 -3.228 1.00 96.56 221 ARG A N 1
ATOM 1639 C CA . ARG A 1 221 ? -1.309 1.860 -2.560 1.00 96.56 221 ARG A CA 1
ATOM 1640 C C . ARG A 1 221 ? -1.965 2.310 -1.260 1.00 96.56 221 ARG A C 1
ATOM 1642 O O . ARG A 1 221 ? -2.941 1.693 -0.846 1.00 96.56 221 ARG A O 1
ATOM 1649 N N . ASP A 1 222 ? -1.427 3.328 -0.601 1.00 97.38 222 ASP A N 1
ATOM 1650 C CA . ASP A 1 222 ? -2.024 3.893 0.608 1.00 97.38 222 ASP A CA 1
ATOM 1651 C C . ASP A 1 222 ? -2.950 5.076 0.281 1.00 97.38 222 ASP A C 1
ATOM 1653 O O . ASP A 1 222 ? -4.139 5.056 0.603 1.00 97.38 222 ASP A O 1
ATOM 1657 N N . PHE A 1 223 ? -2.443 6.082 -0.436 1.00 97.75 223 PHE A N 1
ATOM 1658 C CA . PHE A 1 223 ? -3.187 7.314 -0.687 1.00 97.75 223 PHE A CA 1
ATOM 1659 C C . PHE A 1 223 ? -4.461 7.085 -1.509 1.00 97.75 223 PHE A C 1
ATOM 1661 O O . PHE A 1 223 ? -5.513 7.640 -1.186 1.00 97.75 223 PHE A O 1
ATOM 1668 N N . ALA A 1 224 ? -4.402 6.262 -2.562 1.00 97.94 224 ALA A N 1
ATOM 1669 C CA . ALA A 1 224 ? -5.541 6.086 -3.458 1.00 97.94 224 ALA A CA 1
ATOM 1670 C C . ALA A 1 224 ? -6.741 5.400 -2.771 1.00 97.94 224 ALA A C 1
ATOM 1672 O O . ALA A 1 224 ? -7.847 5.944 -2.845 1.00 97.94 224 ALA A O 1
ATOM 1673 N N . PRO A 1 225 ? -6.575 4.286 -2.030 1.00 98.19 225 PRO A N 1
ATOM 1674 C CA . PRO A 1 225 ? -7.672 3.731 -1.241 1.00 98.19 225 PRO A CA 1
ATOM 1675 C C . PRO A 1 225 ? -8.164 4.642 -0.110 1.00 98.19 225 PRO A C 1
ATOM 1677 O O . PRO A 1 225 ? -9.366 4.670 0.156 1.00 98.19 225 PRO A O 1
ATOM 1680 N N . ARG A 1 226 ? -7.290 5.432 0.533 1.00 97.19 226 ARG A N 1
ATOM 1681 C CA . ARG A 1 226 ? -7.723 6.415 1.545 1.00 97.19 226 ARG A CA 1
ATOM 1682 C C . ARG A 1 226 ? -8.667 7.465 0.989 1.00 97.19 226 ARG A C 1
ATOM 1684 O O . ARG A 1 226 ? -9.593 7.856 1.694 1.00 97.19 226 ARG A O 1
ATOM 1691 N N . LEU A 1 227 ? -8.456 7.921 -0.248 1.00 97.94 227 LEU A N 1
ATOM 1692 C CA . LEU A 1 227 ? -9.388 8.847 -0.897 1.00 97.94 227 LEU A CA 1
ATOM 1693 C C . LEU A 1 227 ? -10.789 8.236 -0.970 1.00 97.94 227 LEU A C 1
ATOM 1695 O O . LEU A 1 227 ? -11.767 8.909 -0.657 1.00 97.94 227 LEU A O 1
ATOM 1699 N N . VAL A 1 228 ? -10.888 6.953 -1.321 1.00 98.56 228 VAL A N 1
ATOM 1700 C CA . VAL A 1 228 ? -12.170 6.238 -1.345 1.00 98.56 228 VAL A CA 1
ATOM 1701 C C . VAL A 1 228 ? -12.760 6.134 0.063 1.00 98.56 228 VAL A C 1
ATOM 1703 O O . VAL A 1 228 ? -13.916 6.501 0.257 1.00 98.56 228 VAL A O 1
ATOM 1706 N N . ALA A 1 229 ? -11.972 5.721 1.060 1.00 98.31 229 ALA A N 1
ATOM 1707 C CA . ALA A 1 229 ? -12.430 5.617 2.448 1.00 98.31 229 ALA A CA 1
ATOM 1708 C C . ALA A 1 229 ? -12.908 6.963 3.025 1.00 98.31 229 ALA A C 1
ATOM 1710 O O . ALA A 1 229 ? -13.922 7.014 3.724 1.00 98.31 229 ALA A O 1
ATOM 1711 N N . TYR A 1 230 ? -12.221 8.061 2.696 1.00 98.12 230 TYR A N 1
ATOM 1712 C CA . TYR A 1 230 ? -12.601 9.412 3.108 1.00 98.12 230 TYR A CA 1
ATOM 1713 C C . TYR A 1 230 ? -14.040 9.727 2.685 1.00 98.12 230 TYR A C 1
ATOM 1715 O O . TYR A 1 230 ? -14.869 10.074 3.528 1.00 98.12 230 TYR A O 1
ATOM 1723 N N . TRP A 1 231 ? -14.359 9.518 1.404 1.00 98.25 231 TRP A N 1
ATOM 1724 C CA . TRP A 1 231 ? -15.695 9.765 0.854 1.00 98.25 231 TRP A CA 1
ATOM 1725 C C . TRP A 1 231 ? -16.728 8.699 1.240 1.00 98.25 231 TRP A C 1
ATOM 1727 O O . TRP A 1 231 ? -17.917 8.999 1.298 1.00 98.25 231 TRP A O 1
ATOM 1737 N N . ALA A 1 232 ? -16.298 7.478 1.565 1.00 98.12 232 ALA A N 1
ATOM 1738 C CA . ALA A 1 232 ? -17.165 6.374 1.990 1.00 98.12 232 ALA A CA 1
ATOM 1739 C C . ALA A 1 232 ? -17.605 6.444 3.472 1.00 98.12 232 ALA A C 1
ATOM 1741 O O . ALA A 1 232 ? -18.204 5.500 4.001 1.00 98.12 232 ALA A O 1
ATOM 1742 N N . GLY A 1 233 ? -17.323 7.563 4.146 1.00 97.94 233 GLY A N 1
ATOM 1743 C CA . GLY A 1 233 ? -17.830 7.887 5.480 1.00 97.94 233 GLY A CA 1
ATOM 1744 C C . GLY A 1 233 ? -16.795 7.826 6.601 1.00 97.94 233 GLY A C 1
ATOM 1745 O O . GLY A 1 233 ? -17.097 8.277 7.701 1.00 97.94 233 GLY A O 1
ATOM 1746 N N . TRP A 1 234 ? -15.575 7.329 6.358 1.00 98.19 234 TRP A N 1
ATOM 1747 C CA . TRP A 1 234 ? -14.518 7.358 7.379 1.00 98.19 234 TRP A CA 1
ATOM 1748 C C . TRP A 1 234 ? -13.905 8.749 7.562 1.00 98.19 234 TRP A C 1
ATOM 1750 O O . TRP A 1 234 ? -13.311 9.009 8.606 1.00 98.19 234 TRP A O 1
ATOM 1760 N N . GLY A 1 235 ? -14.061 9.658 6.592 1.00 97.38 235 GLY A N 1
ATOM 1761 C CA . GLY A 1 235 ? -13.711 11.072 6.737 1.00 97.38 235 GLY A CA 1
ATOM 1762 C C . GLY A 1 235 ? -12.313 11.292 7.323 1.00 97.38 235 GLY A C 1
ATOM 1763 O O . GLY A 1 235 ? -11.322 10.769 6.811 1.00 97.38 235 GLY A O 1
ATOM 1764 N N . THR A 1 236 ? -12.237 12.030 8.432 1.00 96.38 236 THR A N 1
ATOM 1765 C CA . THR A 1 236 ? -10.976 12.400 9.100 1.00 96.38 236 THR A CA 1
ATOM 1766 C C . THR A 1 236 ? -10.145 11.210 9.573 1.00 96.38 236 THR A C 1
ATOM 1768 O O . THR A 1 236 ? -8.922 11.318 9.651 1.00 96.38 236 THR A O 1
ATOM 1771 N N . ILE A 1 237 ? -10.776 10.057 9.811 1.00 97.12 237 ILE A N 1
ATOM 1772 C CA . ILE A 1 237 ? -10.089 8.811 10.160 1.00 97.12 237 ILE A CA 1
ATOM 1773 C C . ILE A 1 237 ? -9.339 8.240 8.955 1.00 97.12 237 ILE A C 1
ATOM 1775 O O . ILE A 1 237 ? -8.293 7.626 9.125 1.00 97.12 237 ILE A O 1
ATOM 1779 N N . ALA A 1 238 ? -9.810 8.460 7.727 1.00 96.88 238 ALA A N 1
ATOM 1780 C CA . ALA A 1 238 ? -9.051 8.099 6.530 1.00 96.88 238 ALA A CA 1
ATOM 1781 C C . ALA A 1 238 ? -7.940 9.120 6.248 1.00 96.88 238 ALA A C 1
ATOM 1783 O O . ALA A 1 238 ? -6.776 8.742 6.097 1.00 96.88 238 ALA A O 1
ATOM 1784 N N . ILE A 1 239 ? -8.305 10.408 6.193 1.00 96.38 239 ILE A N 1
ATOM 1785 C CA . ILE A 1 239 ? -7.401 11.536 5.929 1.00 96.38 239 ILE A CA 1
ATOM 1786 C C . ILE A 1 239 ? -7.827 12.714 6.816 1.00 96.38 239 ILE A C 1
ATOM 1788 O O . ILE A 1 239 ? -8.954 13.184 6.668 1.00 96.38 239 ILE A O 1
ATOM 1792 N N . PRO A 1 240 ? -6.953 13.246 7.690 1.00 94.94 240 PRO A N 1
ATOM 1793 C CA . PRO A 1 240 ? -5.508 12.989 7.768 1.00 94.94 240 PRO A CA 1
ATOM 1794 C C . PRO A 1 240 ? -5.096 11.762 8.610 1.00 94.94 240 PRO A C 1
ATOM 1796 O O . PRO A 1 240 ? -3.900 11.500 8.754 1.00 94.94 240 PRO A O 1
ATOM 1799 N N . GLY A 1 241 ? -6.050 11.018 9.167 1.00 94.19 241 GLY A N 1
ATOM 1800 C CA . GLY A 1 241 ? -5.814 9.875 10.050 1.00 94.19 241 GLY A CA 1
ATOM 1801 C C . GLY A 1 241 ? -6.304 10.140 11.480 1.00 94.19 241 GLY A C 1
ATOM 1802 O O . GLY A 1 241 ? -6.525 11.298 11.845 1.00 94.19 241 GLY A O 1
ATOM 1803 N N . PRO A 1 242 ? -6.456 9.096 12.315 1.00 93.38 242 PRO A N 1
ATOM 1804 C CA . PRO A 1 242 ? -7.049 9.187 13.650 1.00 93.38 242 PRO A CA 1
ATOM 1805 C C . PRO A 1 242 ? -6.369 10.188 14.596 1.00 93.38 242 PRO A C 1
ATOM 1807 O O . PRO A 1 242 ? -7.061 10.785 15.416 1.00 93.38 242 PRO A O 1
ATOM 1810 N N . ARG A 1 243 ? -5.054 10.436 14.469 1.00 91.19 243 ARG A N 1
ATOM 1811 C CA . ARG A 1 243 ? -4.331 11.477 15.241 1.00 91.19 243 ARG A CA 1
ATOM 1812 C C . ARG A 1 243 ? -4.124 12.804 14.501 1.00 91.19 243 ARG A C 1
ATOM 1814 O O . ARG A 1 243 ? -3.367 13.653 14.964 1.00 91.19 243 ARG A O 1
ATOM 1821 N N . GLY A 1 244 ? -4.744 13.003 13.341 1.00 88.25 244 GLY A N 1
ATOM 1822 C CA . GLY A 1 244 ? -4.646 14.271 12.612 1.00 88.25 244 GLY A CA 1
ATOM 1823 C C . GLY A 1 244 ? -3.432 14.413 11.681 1.00 88.25 244 GLY A C 1
ATOM 1824 O O . GLY A 1 244 ? -3.320 15.426 10.996 1.00 88.25 244 GLY A O 1
ATOM 1825 N N . CYS A 1 245 ? -2.507 13.446 11.648 1.00 80.25 245 CYS A N 1
ATOM 1826 C CA . CYS A 1 245 ? -1.186 13.645 11.037 1.00 80.25 245 CYS A CA 1
ATOM 1827 C C . CYS A 1 245 ? -0.555 12.391 10.408 1.00 80.25 245 CYS A C 1
ATOM 1829 O O . CYS A 1 245 ? 0.652 12.357 10.227 1.00 80.25 245 CYS A O 1
ATOM 1831 N N . GLU A 1 246 ? -1.306 11.341 10.100 1.00 83.00 246 GLU A N 1
ATOM 1832 C CA . GLU A 1 246 ? -0.701 10.028 9.822 1.00 83.00 246 GLU A CA 1
ATOM 1833 C C . GLU A 1 246 ? -0.493 9.754 8.335 1.00 83.00 246 GLU A C 1
ATOM 1835 O O . GLU A 1 246 ? 0.503 9.147 7.947 1.00 83.00 246 GLU A O 1
ATOM 1840 N N . TRP A 1 247 ? -1.417 10.223 7.495 1.00 87.62 247 TRP A N 1
ATOM 1841 C CA . TRP A 1 247 ? -1.483 9.854 6.078 1.00 87.62 247 TRP A CA 1
ATOM 1842 C C . TRP A 1 247 ? -0.214 10.194 5.277 1.00 87.62 247 TRP A C 1
ATOM 1844 O O . TRP A 1 247 ? 0.143 9.473 4.350 1.00 87.62 247 TRP A O 1
ATOM 1854 N N . TRP A 1 248 ? 0.497 11.271 5.630 1.00 92.88 248 TRP A N 1
ATOM 1855 C CA . TRP A 1 248 ? 1.691 11.697 4.897 1.00 92.88 248 TRP A CA 1
ATOM 1856 C C . TRP A 1 248 ? 2.902 10.794 5.146 1.00 92.88 248 TRP A C 1
ATOM 1858 O O . TRP A 1 248 ? 3.805 10.780 4.311 1.00 92.88 248 TRP A O 1
ATOM 1868 N N . ILE A 1 249 ? 2.943 10.030 6.248 1.00 96.00 249 ILE A N 1
ATOM 1869 C CA . ILE A 1 249 ? 4.066 9.122 6.544 1.00 96.00 249 ILE A CA 1
ATOM 1870 C C . ILE A 1 249 ? 4.190 8.077 5.440 1.00 96.00 249 ILE A C 1
ATOM 1872 O O . ILE A 1 249 ? 5.283 7.850 4.931 1.00 96.00 249 ILE A O 1
ATOM 1876 N N . TYR A 1 250 ? 3.065 7.528 4.992 1.00 97.00 250 TYR A N 1
ATOM 1877 C CA . TYR A 1 250 ? 3.006 6.534 3.920 1.00 97.00 250 TYR A CA 1
ATOM 1878 C C . TYR A 1 250 ? 3.302 7.103 2.528 1.00 97.00 250 TYR A C 1
ATOM 1880 O O . TYR A 1 250 ? 3.408 6.353 1.559 1.00 97.00 250 TYR A O 1
ATOM 1888 N N . ILE A 1 251 ? 3.457 8.424 2.422 1.00 96.88 251 ILE A N 1
ATOM 1889 C CA . ILE A 1 251 ? 3.906 9.100 1.208 1.00 96.88 251 ILE A CA 1
ATOM 1890 C C . ILE A 1 251 ? 5.387 9.437 1.320 1.00 96.88 251 ILE A C 1
ATOM 1892 O O . ILE A 1 251 ? 6.152 9.069 0.442 1.00 96.88 251 ILE A O 1
ATOM 1896 N N . LEU A 1 252 ? 5.796 10.134 2.379 1.00 97.69 252 LEU A N 1
ATOM 1897 C CA . LEU A 1 252 ? 7.149 10.675 2.491 1.00 97.69 252 LEU A CA 1
ATOM 1898 C C . LEU A 1 252 ? 8.182 9.649 2.947 1.00 97.69 252 LEU A C 1
ATOM 1900 O O . LEU A 1 252 ? 9.320 9.748 2.515 1.00 97.69 252 LEU A O 1
ATOM 1904 N N . ALA A 1 253 ? 7.827 8.693 3.807 1.00 98.06 253 ALA A N 1
ATOM 1905 C CA . ALA A 1 253 ? 8.794 7.699 4.266 1.00 98.06 253 ALA A CA 1
ATOM 1906 C C . ALA A 1 253 ? 9.234 6.729 3.154 1.00 98.06 253 ALA A C 1
ATOM 1908 O O . ALA A 1 253 ? 10.416 6.390 3.120 1.00 98.06 253 ALA A O 1
ATOM 1909 N N . PRO A 1 254 ? 8.345 6.283 2.238 1.00 98.19 254 PRO A N 1
ATOM 1910 C CA . PRO A 1 254 ? 8.763 5.447 1.113 1.00 98.19 254 PRO A CA 1
ATOM 1911 C C . PRO A 1 254 ? 9.591 6.152 0.022 1.00 98.19 254 PRO A C 1
ATOM 1913 O O . PRO A 1 254 ? 10.283 5.460 -0.724 1.00 98.19 254 PRO A O 1
ATOM 1916 N N . LEU A 1 255 ? 9.471 7.477 -0.142 1.00 96.50 255 LEU A N 1
ATOM 1917 C CA . LEU A 1 255 ? 10.123 8.245 -1.221 1.00 96.50 255 LEU A CA 1
ATOM 1918 C C . LEU A 1 255 ? 11.591 8.565 -0.914 1.00 96.50 255 LEU A C 1
ATOM 1920 O O . LEU A 1 255 ? 12.390 8.474 -1.876 1.00 96.50 255 LEU A O 1
#